Protein AF-A0A2T6AI17-F1 (afdb_monomer)

Structure (mmCIF, N/CA/C/O backbone):
data_AF-A0A2T6AI17-F1
#
_entry.id   AF-A0A2T6AI17-F1
#
loop_
_atom_site.group_PDB
_atom_site.id
_atom_site.type_symbol
_atom_site.label_atom_id
_atom_site.label_alt_id
_atom_site.label_comp_id
_atom_site.label_asym_id
_atom_site.label_entity_id
_atom_site.label_seq_id
_atom_site.pdbx_PDB_ins_code
_atom_site.Cartn_x
_atom_site.Cartn_y
_atom_site.Cartn_z
_atom_site.occupancy
_atom_site.B_iso_or_equiv
_atom_site.auth_seq_id
_atom_site.auth_comp_id
_atom_site.auth_asym_id
_atom_site.auth_atom_id
_atom_site.pdbx_PDB_model_num
ATOM 1 N N . MET A 1 1 ? -16.809 6.601 51.430 1.00 60.53 1 MET A N 1
ATOM 2 C CA . MET A 1 1 ? -15.908 7.635 50.871 1.00 60.53 1 MET A CA 1
ATOM 3 C C . MET A 1 1 ? -14.651 7.040 50.224 1.00 60.53 1 MET A C 1
ATOM 5 O O . MET A 1 1 ? -14.434 7.291 49.050 1.00 60.53 1 MET A O 1
ATOM 9 N N . ILE A 1 2 ? -13.881 6.181 50.912 1.00 59.97 2 ILE A N 1
ATOM 10 C CA . ILE A 1 2 ? -12.617 5.603 50.390 1.00 59.97 2 ILE A CA 1
ATOM 11 C C . ILE A 1 2 ? -12.817 4.718 49.138 1.00 59.97 2 ILE A C 1
ATOM 13 O O . ILE A 1 2 ? -12.092 4.868 48.161 1.00 59.97 2 ILE A O 1
ATOM 17 N N . ARG A 1 3 ? -13.849 3.857 49.106 1.00 58.44 3 ARG A N 1
ATOM 18 C CA . ARG A 1 3 ? -14.161 3.007 47.931 1.00 58.44 3 ARG A CA 1
ATOM 19 C C . ARG A 1 3 ? -14.443 3.807 46.650 1.00 58.44 3 ARG A C 1
ATOM 21 O O . ARG A 1 3 ? -13.971 3.423 45.587 1.00 58.44 3 ARG A O 1
ATOM 28 N N . SER A 1 4 ? -15.153 4.933 46.753 1.00 58.81 4 SER A N 1
ATOM 29 C CA . SER A 1 4 ? -15.442 5.814 45.609 1.00 58.81 4 SER A CA 1
ATOM 30 C C . SER A 1 4 ? -14.185 6.511 45.078 1.00 58.81 4 SER A C 1
ATOM 32 O O . SER A 1 4 ? -14.067 6.716 43.876 1.00 58.81 4 SER A O 1
ATOM 34 N N . PHE A 1 5 ? -13.221 6.816 45.953 1.00 65.94 5 PHE A N 1
ATOM 35 C CA . PHE A 1 5 ? -11.946 7.437 45.576 1.00 65.94 5 PHE A CA 1
ATOM 36 C C . PHE A 1 5 ? -11.020 6.465 44.827 1.00 65.94 5 PHE A C 1
ATOM 38 O O . PHE A 1 5 ? -10.397 6.844 43.839 1.00 65.94 5 PHE A O 1
ATOM 45 N N . VAL A 1 6 ? -10.973 5.197 45.252 1.00 69.25 6 VAL A N 1
ATOM 46 C CA . VAL A 1 6 ? -10.172 4.148 44.592 1.00 69.25 6 VAL A CA 1
ATOM 47 C C . VAL A 1 6 ? -10.708 3.833 43.190 1.00 69.25 6 VAL A C 1
ATOM 49 O O . VAL A 1 6 ? -9.927 3.718 42.249 1.00 69.25 6 VAL A O 1
ATOM 52 N N . ILE A 1 7 ? -12.034 3.756 43.025 1.00 69.81 7 ILE A N 1
ATOM 53 C CA . ILE A 1 7 ? -12.666 3.533 41.713 1.00 69.81 7 ILE A CA 1
ATOM 54 C C . ILE A 1 7 ? -12.356 4.694 40.757 1.00 69.81 7 ILE A C 1
ATOM 56 O O . ILE A 1 7 ? -11.990 4.460 39.606 1.00 69.81 7 ILE A O 1
ATOM 60 N N . LEU A 1 8 ? -12.428 5.939 41.240 1.00 70.94 8 LEU A N 1
ATOM 61 C CA . LEU A 1 8 ? -12.107 7.123 40.442 1.00 70.94 8 LEU A CA 1
ATOM 62 C C . LEU A 1 8 ? -10.640 7.117 39.970 1.00 70.94 8 LEU A C 1
ATOM 64 O O . LEU A 1 8 ? -10.366 7.404 38.807 1.00 70.94 8 LEU A O 1
ATOM 68 N N . LEU A 1 9 ? -9.703 6.717 40.836 1.00 67.31 9 LEU A N 1
ATOM 69 C CA . LEU A 1 9 ? -8.277 6.585 40.508 1.00 67.31 9 LEU A CA 1
ATOM 70 C C . LEU A 1 9 ? -8.005 5.525 39.426 1.00 67.31 9 LEU A C 1
ATOM 72 O O . LEU A 1 9 ? -7.234 5.785 38.504 1.00 67.31 9 LEU A O 1
ATOM 76 N N . ILE A 1 10 ? -8.661 4.361 39.493 1.00 68.56 10 ILE A N 1
ATOM 77 C CA . ILE A 1 10 ? -8.519 3.291 38.485 1.00 68.56 10 ILE A CA 1
ATOM 78 C C . ILE A 1 10 ? -9.041 3.751 37.117 1.00 68.56 10 ILE A C 1
ATOM 80 O O . ILE A 1 10 ? -8.410 3.486 36.089 1.00 68.56 10 ILE A O 1
ATOM 84 N N . ILE A 1 11 ? -10.160 4.479 37.095 1.00 67.06 11 ILE A N 1
ATOM 85 C CA . ILE A 1 11 ? -10.731 5.037 35.863 1.00 67.06 11 ILE A CA 1
ATOM 86 C C . ILE A 1 11 ? -9.770 6.066 35.252 1.00 67.06 11 ILE A C 1
ATOM 88 O O . ILE A 1 11 ? -9.455 5.974 34.067 1.00 67.06 11 ILE A O 1
ATOM 92 N N . ILE A 1 12 ? -9.232 6.992 36.054 1.00 65.25 12 ILE A N 1
ATOM 93 C CA . ILE A 1 12 ? -8.284 8.018 35.581 1.00 65.25 12 ILE A CA 1
ATOM 94 C C . ILE A 1 12 ? -7.001 7.381 35.022 1.00 65.25 12 ILE A C 1
ATOM 96 O O . ILE A 1 12 ? -6.523 7.786 33.960 1.00 65.25 12 ILE A O 1
ATOM 100 N N . LEU A 1 13 ? -6.453 6.362 35.695 1.00 61.59 13 LEU A N 1
ATOM 101 C CA . LEU A 1 13 ? -5.264 5.643 35.220 1.00 61.59 13 LEU A CA 1
ATOM 102 C C . LEU A 1 13 ? -5.527 4.895 33.903 1.00 61.59 13 LEU A C 1
ATOM 104 O O . LEU A 1 13 ? -4.690 4.933 33.000 1.00 61.59 13 LEU A O 1
ATOM 108 N N . SER A 1 14 ? -6.703 4.279 33.760 1.00 58.47 14 SER A N 1
ATOM 109 C CA . SER A 1 14 ? -7.103 3.568 32.536 1.00 58.47 14 SER A CA 1
ATOM 110 C C . SER A 1 14 ? -7.273 4.520 31.347 1.00 58.47 14 SER A C 1
ATOM 112 O O . SER A 1 14 ? -6.804 4.228 30.246 1.00 58.47 14 SER A O 1
ATOM 114 N N . ILE A 1 15 ? -7.873 5.694 31.575 1.00 64.88 15 ILE A N 1
ATOM 115 C CA . ILE A 1 15 ? -8.029 6.740 30.552 1.00 64.88 15 ILE A CA 1
ATOM 116 C C . ILE A 1 15 ? -6.656 7.231 30.080 1.00 64.88 15 ILE A C 1
ATOM 118 O O . ILE A 1 15 ? -6.398 7.279 28.878 1.00 64.88 15 ILE A O 1
ATOM 122 N N . LYS A 1 16 ? -5.744 7.525 31.015 1.00 59.34 16 LYS A N 1
ATOM 123 C CA . LYS A 1 16 ? -4.405 8.036 30.689 1.00 59.34 16 LYS A CA 1
ATOM 124 C C . LYS A 1 16 ? -3.559 7.016 29.919 1.00 59.34 16 LYS A C 1
ATOM 126 O O . LYS A 1 16 ? -2.837 7.383 28.996 1.00 59.34 16 LYS A O 1
ATOM 131 N N . SER A 1 17 ? -3.672 5.731 30.263 1.00 64.19 17 SER A N 1
ATOM 132 C CA . SER A 1 17 ? -3.024 4.645 29.516 1.00 64.19 17 SER A CA 1
ATOM 133 C C . SER A 1 17 ? -3.579 4.517 28.092 1.00 64.19 17 SER A C 1
ATOM 135 O O . SER A 1 17 ? -2.806 4.410 27.140 1.00 64.19 17 SER A O 1
ATOM 137 N N . SER A 1 18 ? -4.904 4.592 27.925 1.00 64.69 18 SER A N 1
ATOM 138 C CA . SER A 1 18 ? -5.551 4.552 26.608 1.00 64.69 18 SER A CA 1
ATOM 139 C C . SER A 1 18 ? -5.121 5.718 25.713 1.00 64.69 18 SER A C 1
ATOM 141 O O . SER A 1 18 ? -4.827 5.508 24.537 1.00 64.69 18 SER A O 1
ATOM 143 N N . GLU A 1 19 ? -5.049 6.934 26.258 1.00 66.25 19 GLU A N 1
ATOM 144 C CA . GLU A 1 19 ? -4.649 8.129 25.507 1.00 66.25 19 GLU A CA 1
ATOM 145 C C . GLU A 1 19 ? -3.188 8.052 25.030 1.00 66.25 19 GLU A C 1
ATOM 147 O O . GLU A 1 19 ? -2.895 8.363 23.873 1.00 66.25 19 GLU A O 1
ATOM 152 N N . ASN A 1 20 ? -2.273 7.583 25.885 1.00 68.88 20 ASN A N 1
ATOM 153 C CA . ASN A 1 20 ? -0.871 7.383 25.505 1.00 68.88 20 ASN A CA 1
ATOM 154 C C . ASN A 1 20 ? -0.740 6.353 24.372 1.00 68.88 20 ASN A C 1
ATOM 156 O O . ASN A 1 20 ? -0.117 6.639 23.353 1.00 68.88 20 ASN A O 1
ATOM 160 N N . ASN A 1 21 ? -1.430 5.213 24.487 1.00 75.88 21 ASN A N 1
ATOM 161 C CA . ASN A 1 21 ? -1.419 4.171 23.456 1.00 75.88 21 ASN A CA 1
ATOM 162 C C . ASN A 1 21 ? -1.970 4.660 22.101 1.00 75.88 21 ASN A C 1
ATOM 164 O O . ASN A 1 21 ? -1.533 4.195 21.048 1.00 75.88 21 ASN A O 1
ATOM 168 N N . GLN A 1 22 ? -2.944 5.577 22.102 1.00 78.50 22 GLN A N 1
ATOM 169 C CA . GLN A 1 22 ? -3.472 6.175 20.871 1.00 78.50 22 GLN A CA 1
ATOM 170 C C . GLN A 1 22 ? -2.474 7.142 20.227 1.00 78.50 22 GLN A C 1
ATOM 172 O O . GLN A 1 22 ? -2.275 7.079 19.014 1.00 78.50 22 GLN A O 1
ATOM 177 N N . LYS A 1 23 ? -1.812 7.996 21.020 1.00 79.81 23 LYS A N 1
ATOM 178 C CA . LYS A 1 23 ? -0.769 8.910 20.522 1.00 79.81 23 LYS A CA 1
ATOM 179 C C . LYS A 1 23 ? 0.401 8.149 19.904 1.00 79.81 23 LYS A C 1
ATOM 181 O O . LYS A 1 23 ? 0.846 8.516 18.815 1.00 79.81 23 LYS A O 1
ATOM 186 N N . ASP A 1 24 ? 0.835 7.070 20.548 1.00 86.69 24 ASP A N 1
ATOM 187 C CA . ASP A 1 24 ? 1.910 6.216 20.040 1.00 86.69 24 ASP A CA 1
ATOM 188 C C . ASP A 1 24 ? 1.524 5.560 18.708 1.00 86.69 24 ASP A C 1
ATOM 190 O O . ASP A 1 24 ? 2.310 5.573 17.762 1.00 86.69 24 ASP A O 1
ATOM 194 N N . LEU A 1 25 ? 0.278 5.092 18.577 1.00 88.69 25 LEU A N 1
ATOM 195 C CA . LEU A 1 25 ? -0.223 4.523 17.325 1.00 88.69 25 LEU A CA 1
ATOM 196 C C . LEU A 1 25 ? -0.357 5.568 16.204 1.00 88.69 25 LEU A C 1
ATOM 198 O O . LEU A 1 25 ? -0.016 5.282 15.056 1.00 88.69 25 LEU A O 1
ATOM 202 N N . CYS A 1 26 ? -0.825 6.786 16.505 1.00 87.81 26 CYS A N 1
ATOM 203 C CA . CYS A 1 26 ? -0.859 7.871 15.516 1.00 87.81 26 CYS A CA 1
ATOM 204 C C . CYS A 1 26 ? 0.553 8.183 14.995 1.00 87.81 26 CYS A C 1
ATOM 206 O O . CYS A 1 26 ? 0.743 8.379 13.792 1.00 87.81 26 CYS A O 1
ATOM 208 N N . LYS A 1 27 ? 1.543 8.212 15.896 1.00 89.06 27 LYS A N 1
ATOM 209 C CA . LYS A 1 27 ? 2.948 8.433 15.546 1.00 89.06 27 LYS A CA 1
ATOM 210 C C . LYS A 1 27 ? 3.484 7.302 14.671 1.00 89.06 27 LYS A C 1
ATOM 212 O O . LYS A 1 27 ? 4.038 7.585 13.612 1.00 89.06 27 LYS A O 1
ATOM 217 N N . GLU A 1 28 ? 3.251 6.053 15.068 1.00 92.44 28 GLU A N 1
ATOM 218 C CA . GLU A 1 28 ? 3.656 4.865 14.312 1.00 92.44 28 GLU A CA 1
ATOM 219 C C . GLU A 1 28 ? 3.104 4.898 12.878 1.00 92.44 28 GLU A C 1
ATOM 221 O O . GLU A 1 28 ? 3.858 4.801 11.911 1.00 92.44 28 GLU A O 1
ATOM 226 N N . LEU A 1 29 ? 1.799 5.127 12.714 1.00 91.00 29 LEU A N 1
ATOM 227 C CA . LEU A 1 29 ? 1.165 5.193 11.396 1.00 91.00 29 LEU A CA 1
ATOM 228 C C . LEU A 1 29 ? 1.689 6.362 10.543 1.00 91.00 29 LEU A C 1
ATOM 230 O O . LEU A 1 29 ? 1.891 6.204 9.336 1.00 91.00 29 LEU A O 1
ATOM 234 N N . SER A 1 30 ? 1.937 7.529 11.152 1.00 89.56 30 SER A N 1
ATOM 235 C CA . SER A 1 30 ? 2.540 8.685 10.467 1.00 89.56 30 SER A CA 1
ATOM 236 C C . SER A 1 30 ? 3.953 8.351 9.968 1.00 89.56 30 SER A C 1
ATOM 238 O O . SER A 1 30 ? 4.299 8.659 8.825 1.00 89.56 30 SER A O 1
AT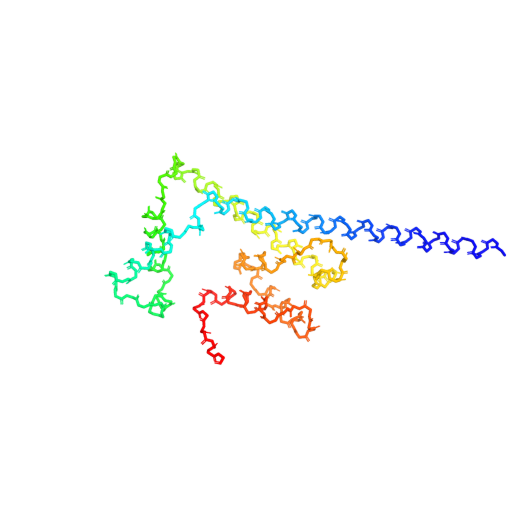OM 240 N N . GLU A 1 31 ? 4.759 7.661 10.778 1.00 90.56 31 GLU A N 1
ATOM 241 C CA . GLU A 1 31 ? 6.101 7.204 10.403 1.00 90.56 31 GLU A CA 1
ATOM 242 C C . GLU A 1 31 ? 6.067 6.154 9.287 1.00 90.56 31 GLU A C 1
ATOM 244 O O . GLU A 1 31 ? 6.818 6.280 8.318 1.00 90.56 31 GLU A O 1
ATOM 249 N N . MET A 1 32 ? 5.157 5.177 9.357 1.00 92.62 32 MET A N 1
ATOM 250 C CA . MET A 1 32 ? 4.969 4.172 8.303 1.00 92.62 32 MET A CA 1
ATOM 251 C C . MET A 1 32 ? 4.678 4.828 6.946 1.00 92.62 32 MET A C 1
ATOM 253 O O . MET A 1 32 ? 5.328 4.504 5.950 1.00 92.62 32 MET A O 1
ATOM 257 N N . ILE A 1 33 ? 3.757 5.797 6.904 1.00 89.62 33 ILE A N 1
ATOM 258 C CA . ILE A 1 33 ? 3.391 6.519 5.673 1.00 89.62 33 ILE A CA 1
ATOM 259 C C . ILE A 1 33 ? 4.553 7.385 5.170 1.00 89.62 33 ILE A C 1
ATOM 261 O O . ILE A 1 33 ? 4.845 7.407 3.970 1.00 89.62 33 ILE A O 1
ATOM 265 N N . LYS A 1 34 ? 5.245 8.094 6.071 1.00 88.12 34 LYS A N 1
ATOM 266 C CA . LYS A 1 34 ? 6.421 8.903 5.713 1.00 88.12 34 LYS A CA 1
ATOM 267 C C . LYS A 1 34 ? 7.516 8.030 5.098 1.00 88.12 34 LYS A C 1
ATOM 269 O O . LYS A 1 34 ? 8.071 8.401 4.063 1.00 88.12 34 LYS A O 1
ATOM 274 N N . ASN A 1 35 ? 7.788 6.869 5.689 1.00 85.81 35 ASN A N 1
ATOM 275 C CA . ASN A 1 35 ? 8.795 5.927 5.207 1.00 85.81 35 ASN A CA 1
ATOM 276 C C . ASN A 1 35 ? 8.399 5.278 3.875 1.00 85.81 35 ASN A C 1
ATOM 278 O O . ASN A 1 35 ? 9.245 5.197 2.985 1.00 85.81 35 ASN A O 1
ATOM 282 N N . ASP A 1 36 ? 7.121 4.920 3.687 1.00 86.12 36 ASP A N 1
ATOM 283 C CA . ASP A 1 36 ? 6.605 4.412 2.405 1.00 86.12 36 ASP A CA 1
ATOM 284 C C . ASP A 1 36 ? 6.859 5.398 1.251 1.00 86.12 36 ASP A C 1
ATOM 286 O O . ASP A 1 36 ? 7.202 4.986 0.144 1.00 86.12 36 ASP A O 1
ATOM 290 N N . GLN A 1 37 ? 6.753 6.706 1.501 1.00 82.50 37 GLN A N 1
ATOM 291 C CA . GLN A 1 37 ? 6.926 7.732 0.468 1.00 82.50 37 GLN A CA 1
ATOM 292 C C . GLN A 1 37 ? 8.369 8.235 0.300 1.00 82.50 37 GLN A C 1
ATOM 294 O O . GLN A 1 37 ? 8.721 8.742 -0.771 1.00 82.50 37 GLN A O 1
ATOM 299 N N . LYS A 1 38 ? 9.214 8.120 1.332 1.00 83.25 38 LYS A N 1
ATOM 300 C CA . LYS A 1 38 ? 10.563 8.713 1.379 1.00 83.25 38 LYS A CA 1
ATOM 301 C C . LYS A 1 38 ? 11.458 8.246 0.228 1.00 83.25 38 LYS A C 1
ATOM 303 O O . LYS A 1 38 ? 12.020 9.076 -0.489 1.00 83.25 38 LYS A O 1
ATOM 308 N N . HIS A 1 39 ? 11.560 6.935 0.025 1.00 73.69 39 HIS A N 1
ATOM 309 C CA . HIS A 1 39 ? 12.482 6.346 -0.953 1.00 73.69 39 HIS A CA 1
ATOM 310 C C . HIS A 1 39 ? 11.918 6.343 -2.381 1.00 73.69 39 HIS A C 1
ATOM 312 O O . HIS A 1 39 ? 12.669 6.432 -3.353 1.00 73.69 39 HIS A O 1
ATOM 318 N N . ARG A 1 40 ? 10.589 6.403 -2.540 1.00 73.56 40 ARG A N 1
ATOM 319 C CA . ARG A 1 40 ? 9.929 6.517 -3.854 1.00 73.56 40 ARG A CA 1
ATOM 320 C C . ARG A 1 40 ? 10.291 7.798 -4.609 1.00 73.56 40 ARG A C 1
ATOM 322 O O . ARG A 1 40 ? 10.382 7.774 -5.837 1.00 73.56 40 ARG A O 1
ATOM 329 N N . LYS A 1 41 ? 10.542 8.902 -3.894 1.00 67.69 41 LYS A N 1
ATOM 330 C CA . LYS A 1 41 ? 11.038 10.159 -4.490 1.00 67.69 41 LYS A CA 1
ATOM 331 C C . LYS A 1 41 ? 12.457 10.006 -5.045 1.00 67.69 41 LYS A C 1
ATOM 333 O O . LYS A 1 41 ? 12.741 10.518 -6.123 1.00 67.69 41 LYS A O 1
ATOM 338 N N . GLN A 1 42 ? 13.317 9.262 -4.344 1.00 62.50 42 GLN A N 1
ATOM 339 C CA . GLN A 1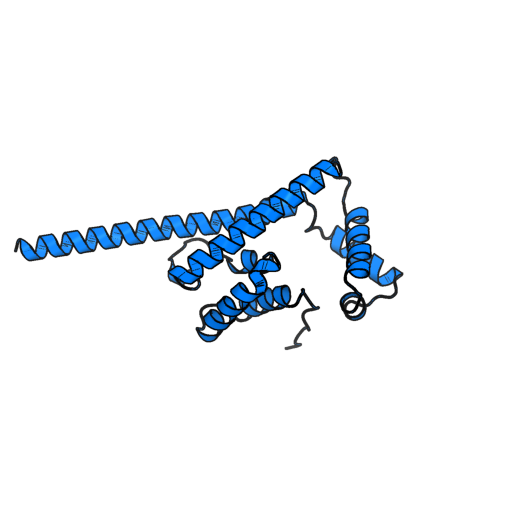 42 ? 14.698 8.988 -4.763 1.00 62.50 42 GLN A CA 1
ATOM 340 C C . GLN A 1 42 ? 14.757 8.077 -5.997 1.00 62.50 42 GLN A C 1
ATOM 342 O O . GLN A 1 42 ? 15.648 8.224 -6.827 1.00 62.50 42 GLN A O 1
ATOM 347 N N . LEU A 1 43 ? 13.768 7.195 -6.164 1.00 61.62 43 LEU A N 1
ATOM 348 C CA . LEU A 1 43 ? 13.613 6.351 -7.354 1.00 61.62 43 LEU A CA 1
ATOM 349 C C . LEU A 1 43 ? 13.092 7.106 -8.593 1.00 61.62 43 LEU A C 1
ATOM 351 O O . LEU A 1 43 ? 12.936 6.497 -9.649 1.00 61.62 43 LEU A O 1
ATOM 355 N N . GLY A 1 44 ? 12.777 8.406 -8.494 1.00 55.75 44 GLY A N 1
ATOM 356 C CA . GLY A 1 44 ? 12.294 9.203 -9.631 1.00 55.75 44 GLY A CA 1
ATOM 357 C C . GLY A 1 44 ? 10.925 8.773 -10.181 1.00 55.75 44 GLY A C 1
ATOM 358 O O . GLY A 1 44 ? 10.508 9.246 -11.238 1.00 55.75 44 GLY A O 1
ATOM 359 N N . LEU A 1 45 ? 10.199 7.910 -9.458 1.00 53.91 45 LEU A N 1
ATOM 360 C CA . LEU A 1 45 ? 8.929 7.303 -9.882 1.00 53.91 45 LEU A CA 1
ATOM 361 C C . LEU A 1 45 ? 7.742 8.285 -9.904 1.00 53.91 45 LEU A C 1
ATOM 363 O O . LEU A 1 45 ? 6.650 7.912 -10.324 1.00 53.91 45 LEU A O 1
ATOM 367 N N . GLN A 1 46 ? 7.946 9.534 -9.478 1.00 51.25 46 GLN A N 1
ATOM 368 C CA . GLN A 1 46 ? 6.939 10.598 -9.470 1.00 51.25 46 GLN A CA 1
ATOM 369 C C . GLN A 1 46 ? 7.434 11.864 -10.184 1.00 51.25 46 GLN A C 1
ATOM 371 O O . GLN A 1 46 ? 7.488 12.940 -9.593 1.00 51.25 46 GLN A O 1
ATOM 376 N N . THR A 1 47 ? 7.816 11.771 -11.459 1.00 58.06 47 THR A N 1
ATOM 377 C CA . THR A 1 47 ? 8.093 12.978 -12.254 1.00 58.06 47 THR A CA 1
ATOM 378 C C . THR A 1 47 ? 7.084 13.126 -13.388 1.00 58.06 47 THR A C 1
ATOM 380 O O . THR A 1 47 ? 6.740 12.160 -14.067 1.00 58.06 47 THR A O 1
ATOM 383 N N . ALA A 1 48 ? 6.633 14.361 -13.636 1.00 60.25 48 ALA A N 1
ATOM 384 C CA . ALA A 1 48 ? 5.890 14.713 -14.849 1.00 60.25 48 ALA A CA 1
ATOM 385 C C . ALA A 1 48 ? 6.643 14.275 -16.126 1.00 60.25 48 ALA A C 1
ATOM 387 O O . ALA A 1 48 ? 6.022 13.987 -17.146 1.00 60.25 48 ALA A O 1
ATOM 388 N N . THR A 1 49 ? 7.973 14.161 -16.046 1.00 67.44 49 THR A N 1
ATOM 389 C CA . THR A 1 49 ? 8.853 13.610 -17.081 1.00 67.44 49 THR A CA 1
ATOM 390 C C . THR A 1 49 ? 8.568 12.138 -17.373 1.00 67.44 49 THR A C 1
ATOM 392 O O . THR A 1 49 ? 8.407 11.794 -18.539 1.00 67.44 49 THR A O 1
ATOM 395 N N . PHE A 1 50 ? 8.421 11.283 -16.350 1.00 78.00 50 PHE A N 1
ATOM 396 C CA . PHE A 1 50 ? 8.035 9.879 -16.553 1.00 78.00 50 PHE A CA 1
ATOM 397 C C . PHE A 1 50 ? 6.712 9.753 -17.278 1.00 78.00 50 PHE A C 1
ATOM 399 O O . PHE A 1 50 ? 6.623 9.019 -18.258 1.00 78.00 50 PHE A O 1
ATOM 406 N N . LYS A 1 51 ? 5.709 10.519 -16.845 1.00 80.12 51 LYS A N 1
ATOM 407 C CA . LYS A 1 51 ? 4.407 10.505 -17.503 1.00 80.12 51 LYS A CA 1
ATOM 408 C C . LYS A 1 51 ? 4.521 10.906 -18.979 1.00 80.12 51 LYS A C 1
ATOM 410 O O . LYS A 1 51 ? 4.025 10.176 -19.825 1.00 80.12 51 LYS A O 1
ATOM 415 N N . LYS A 1 52 ? 5.215 12.009 -19.289 1.00 79.00 52 LYS A N 1
ATOM 416 C CA . LYS A 1 52 ? 5.416 12.473 -20.674 1.00 79.00 52 LYS A CA 1
ATOM 417 C C . LYS A 1 52 ? 6.104 11.421 -21.543 1.00 79.00 52 LYS A C 1
ATOM 419 O O . LYS A 1 52 ? 5.613 11.102 -22.614 1.00 79.00 52 LYS A O 1
ATOM 424 N N . VAL A 1 53 ? 7.203 10.848 -21.060 1.00 81.94 53 VAL A N 1
ATOM 425 C CA . VAL A 1 53 ? 7.966 9.827 -21.790 1.00 81.94 53 VAL A CA 1
ATOM 426 C C . VAL A 1 53 ? 7.155 8.546 -21.986 1.00 81.94 53 VAL A C 1
ATOM 428 O O . VAL A 1 53 ? 7.177 7.963 -23.066 1.00 81.94 53 VAL A O 1
ATOM 431 N N . PHE A 1 54 ? 6.436 8.098 -20.956 1.00 86.56 54 PHE A N 1
ATOM 432 C CA . PHE A 1 54 ? 5.572 6.925 -21.047 1.00 86.56 54 PHE A CA 1
ATOM 433 C C 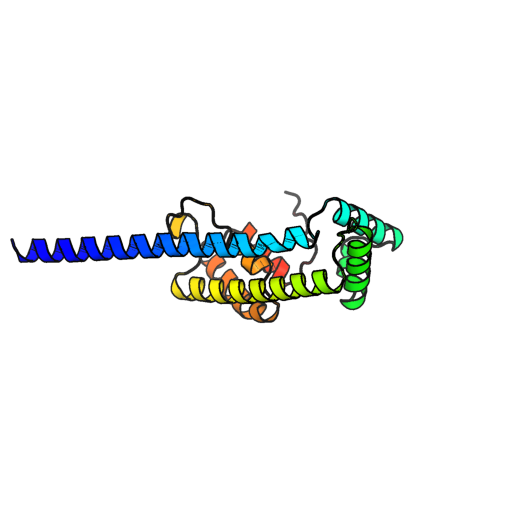. PHE A 1 54 ? 4.432 7.134 -22.049 1.00 86.56 54 PHE A C 1
ATOM 435 O O . PHE A 1 54 ? 4.154 6.239 -22.845 1.00 86.56 54 PHE A O 1
ATOM 442 N N . ASP A 1 55 ? 3.808 8.315 -22.046 1.00 86.31 55 ASP A N 1
ATOM 443 C CA . ASP A 1 55 ? 2.764 8.665 -23.009 1.00 86.31 55 ASP A CA 1
ATOM 444 C C . ASP A 1 55 ? 3.320 8.693 -24.447 1.00 86.31 55 ASP A C 1
ATOM 446 O O . ASP A 1 55 ? 2.754 8.036 -25.317 1.00 86.31 55 ASP A O 1
ATOM 450 N N . SER A 1 56 ? 4.493 9.295 -24.684 1.00 88.25 56 SER A N 1
ATOM 451 C CA . SER A 1 56 ? 5.143 9.267 -26.006 1.00 88.25 56 SER A CA 1
ATOM 452 C C . SER A 1 56 ? 5.543 7.858 -26.459 1.00 88.25 56 SER A C 1
ATOM 454 O O . SER A 1 56 ? 5.436 7.524 -27.636 1.00 88.25 56 SER A O 1
ATOM 456 N N . LEU A 1 57 ? 5.999 6.997 -25.543 1.00 91.25 57 LEU A N 1
ATOM 457 C CA . LEU A 1 57 ? 6.307 5.606 -25.884 1.00 91.25 57 LEU A CA 1
ATOM 458 C C . LEU A 1 57 ? 5.053 4.826 -26.274 1.00 91.25 57 LEU A C 1
ATOM 460 O O . LEU A 1 57 ? 5.123 4.017 -27.193 1.00 91.25 57 LEU A O 1
ATOM 464 N N . LYS A 1 58 ? 3.917 5.060 -25.614 1.00 92.94 58 LYS A N 1
ATOM 465 C CA . LYS A 1 58 ? 2.638 4.472 -26.024 1.00 92.94 58 LYS A CA 1
ATOM 466 C C . LYS A 1 58 ? 2.238 4.930 -27.428 1.00 92.94 58 LYS A C 1
ATOM 468 O O . LYS A 1 58 ? 1.936 4.077 -28.254 1.00 92.94 58 LYS A O 1
ATOM 473 N N . GLU A 1 59 ? 2.329 6.229 -27.718 1.00 91.31 59 GLU A N 1
ATOM 474 C CA . GLU A 1 59 ? 2.019 6.788 -29.044 1.00 91.31 59 GLU A CA 1
ATOM 475 C C . GLU A 1 59 ? 2.871 6.155 -30.152 1.00 91.31 59 GLU A C 1
ATOM 477 O O . GLU A 1 59 ? 2.328 5.673 -31.139 1.00 91.31 59 GLU A O 1
ATOM 482 N N . VAL A 1 60 ? 4.192 6.052 -29.962 1.00 92.19 60 VAL A N 1
ATOM 483 C CA . VAL A 1 60 ? 5.100 5.430 -30.950 1.00 92.19 60 VAL A CA 1
ATOM 484 C C . VAL A 1 60 ? 4.811 3.941 -31.164 1.00 92.19 60 VAL A C 1
ATOM 486 O O . VAL A 1 6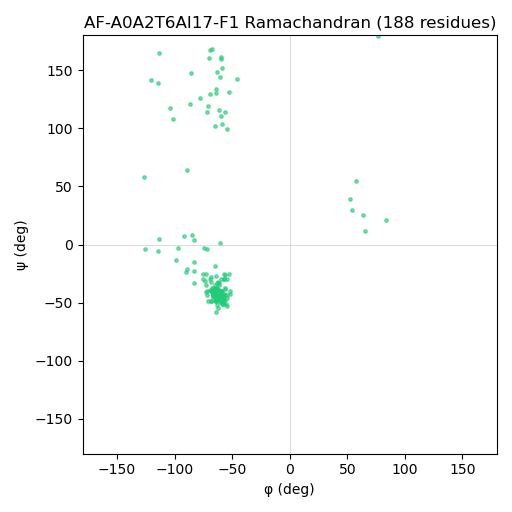0 ? 5.092 3.404 -32.232 1.00 92.19 60 VAL A O 1
ATOM 489 N N . ASN A 1 61 ? 4.254 3.261 -30.161 1.00 90.12 61 ASN A N 1
ATOM 490 C CA . ASN A 1 61 ? 3.848 1.860 -30.276 1.00 90.12 61 ASN A CA 1
ATOM 491 C C . ASN A 1 61 ? 2.381 1.701 -30.717 1.00 90.12 61 ASN A C 1
ATOM 493 O O . ASN A 1 61 ? 1.887 0.578 -30.724 1.00 90.12 61 ASN A O 1
ATOM 497 N N . ASN A 1 62 ? 1.691 2.790 -31.081 1.00 93.88 62 ASN A N 1
ATOM 498 C CA . ASN A 1 62 ? 0.260 2.808 -31.404 1.00 93.88 62 ASN A CA 1
ATOM 499 C C . ASN A 1 62 ? -0.607 2.169 -30.307 1.00 93.88 62 ASN A C 1
ATOM 501 O O . ASN A 1 62 ? -1.554 1.445 -30.593 1.00 93.88 62 ASN A O 1
ATOM 505 N N . LEU A 1 63 ? -0.256 2.408 -29.043 1.00 92.81 63 LEU A N 1
ATOM 506 C CA . LEU A 1 63 ? -0.971 1.876 -27.890 1.00 92.81 63 LEU A CA 1
ATOM 507 C C . LEU A 1 63 ? -1.820 2.967 -27.240 1.00 92.81 63 LEU A C 1
ATOM 509 O O . LEU A 1 63 ? -1.302 3.922 -26.661 1.00 92.81 63 LEU A O 1
ATOM 513 N N . SER A 1 64 ? -3.132 2.777 -27.222 1.00 91.44 64 SER A N 1
ATOM 514 C CA . SER A 1 64 ? -4.006 3.441 -26.258 1.00 91.44 64 SER A CA 1
ATOM 515 C C . SER A 1 64 ? -3.751 2.925 -24.835 1.00 91.44 64 SER A C 1
ATOM 517 O O . SER A 1 64 ? -3.082 1.914 -24.597 1.00 91.44 64 SER A O 1
ATOM 519 N N . GLN A 1 65 ? -4.312 3.619 -23.842 1.00 82.69 65 GLN A N 1
ATOM 520 C CA . GLN A 1 65 ? -4.233 3.176 -22.449 1.00 82.69 65 GLN A CA 1
ATOM 521 C C . GLN A 1 65 ? -4.895 1.800 -22.235 1.00 82.69 65 GLN A C 1
ATOM 523 O O . GLN A 1 65 ? -4.399 0.995 -21.439 1.00 82.69 65 GLN A O 1
ATOM 528 N N . ASP A 1 66 ? -5.976 1.515 -22.960 1.00 83.38 66 ASP A N 1
ATOM 529 C CA . ASP A 1 66 ? -6.692 0.241 -22.882 1.00 83.38 66 ASP A CA 1
ATOM 530 C C . ASP A 1 66 ? -5.907 -0.887 -23.551 1.00 83.38 66 ASP A C 1
ATOM 532 O O . ASP A 1 66 ? -5.810 -1.981 -22.995 1.00 83.38 66 ASP A O 1
ATOM 536 N N . GLU A 1 67 ? -5.287 -0.620 -24.702 1.00 90.38 67 GLU A N 1
ATOM 537 C CA . GLU A 1 67 ? -4.414 -1.582 -25.384 1.00 90.38 67 GLU A CA 1
ATOM 538 C C . GLU A 1 67 ? -3.185 -1.907 -24.539 1.00 90.38 67 GLU A C 1
ATOM 540 O O . GLU A 1 67 ? -2.895 -3.079 -24.306 1.00 90.38 67 GLU A O 1
ATOM 545 N N . PHE A 1 68 ? -2.533 -0.890 -23.966 1.00 87.88 68 PHE A N 1
ATOM 546 C CA . PHE A 1 68 ? -1.418 -1.091 -23.041 1.00 87.88 68 PHE A CA 1
ATOM 547 C C . PHE A 1 68 ? -1.800 -1.983 -21.849 1.00 87.88 68 PHE A C 1
ATOM 549 O O . PHE A 1 68 ? -1.008 -2.804 -21.389 1.00 87.88 68 PHE A O 1
ATOM 556 N N . SER A 1 69 ? -3.019 -1.839 -21.330 1.00 80.25 69 SER A N 1
ATOM 557 C CA . SER A 1 69 ? -3.475 -2.588 -20.153 1.00 80.25 69 SER A CA 1
ATOM 558 C C . SER A 1 69 ? -3.743 -4.064 -20.447 1.00 80.25 69 SER A C 1
ATOM 560 O O . SER A 1 69 ? -3.643 -4.886 -19.533 1.00 80.25 69 SER A O 1
ATOM 562 N N . LYS A 1 70 ? -4.045 -4.387 -21.711 1.00 90.25 70 LYS A N 1
ATOM 563 C CA . LYS A 1 70 ? -4.272 -5.747 -22.221 1.00 90.25 70 LYS A CA 1
ATOM 564 C C . LYS A 1 70 ? -2.979 -6.487 -22.573 1.00 90.25 70 LYS A C 1
ATOM 566 O O . LYS A 1 70 ? -3.021 -7.705 -22.720 1.00 90.25 70 LYS A O 1
ATOM 571 N N . LEU A 1 71 ? -1.851 -5.781 -22.685 1.00 87.50 71 LEU A N 1
ATOM 572 C CA . LEU A 1 71 ? -0.541 -6.392 -22.907 1.00 87.50 71 LEU A CA 1
ATOM 573 C C . LEU A 1 71 ? -0.181 -7.376 -21.790 1.00 87.50 71 LEU A C 1
ATOM 575 O O . LEU A 1 71 ? -0.564 -7.209 -20.621 1.00 87.50 71 LEU A O 1
ATOM 579 N N . ASN A 1 72 ? 0.629 -8.375 -22.134 1.00 89.31 72 ASN A N 1
ATOM 580 C CA . ASN A 1 72 ? 1.116 -9.314 -21.139 1.00 89.31 72 ASN A CA 1
ATOM 581 C C . ASN A 1 72 ? 2.109 -8.630 -20.173 1.00 89.31 72 ASN A C 1
ATOM 583 O O . ASN A 1 72 ? 2.556 -7.493 -20.359 1.00 89.31 72 ASN A O 1
ATOM 587 N N . SER A 1 73 ? 2.434 -9.301 -19.067 1.00 64.56 73 SER A N 1
ATOM 588 C CA . SER A 1 73 ? 3.289 -8.702 -18.033 1.00 64.56 73 SER A CA 1
ATOM 589 C C . SER A 1 73 ? 4.703 -8.378 -18.528 1.00 64.56 73 SER A C 1
ATOM 591 O O . SER A 1 73 ? 5.272 -7.387 -18.079 1.00 64.56 73 SER A O 1
ATOM 593 N N . GLU A 1 74 ? 5.256 -9.165 -19.451 1.00 81.06 74 GLU A N 1
ATOM 594 C CA . GLU A 1 74 ? 6.591 -8.946 -20.013 1.00 81.06 74 GLU A CA 1
ATOM 595 C C . GLU A 1 74 ? 6.627 -7.685 -20.887 1.00 81.06 74 GLU A C 1
ATOM 597 O O . GLU A 1 74 ? 7.461 -6.803 -20.679 1.00 81.06 74 GLU A O 1
ATOM 602 N N . GLU A 1 75 ? 5.661 -7.538 -21.791 1.00 85.12 75 GLU A N 1
ATOM 603 C CA . GLU A 1 75 ? 5.546 -6.389 -22.695 1.00 85.12 75 GLU A CA 1
ATOM 604 C C . GLU A 1 75 ? 5.304 -5.084 -21.932 1.00 85.12 75 GLU A C 1
ATOM 606 O O . GLU A 1 75 ? 5.986 -4.079 -22.167 1.00 85.12 75 GLU A O 1
ATOM 611 N N . ARG A 1 76 ? 4.393 -5.105 -20.948 1.00 82.44 76 ARG A N 1
ATOM 612 C CA . ARG A 1 76 ? 4.162 -3.946 -20.071 1.00 82.44 76 ARG A CA 1
ATOM 613 C C . ARG A 1 76 ? 5.431 -3.560 -19.332 1.00 82.44 76 ARG A C 1
ATOM 615 O O . ARG A 1 76 ? 5.765 -2.377 -19.268 1.00 82.44 76 ARG A O 1
ATOM 622 N N . ASN A 1 77 ? 6.157 -4.542 -18.799 1.00 72.69 77 ASN A N 1
ATOM 623 C CA . ASN A 1 77 ? 7.410 -4.291 -18.100 1.00 72.69 77 ASN A CA 1
ATOM 624 C C . ASN A 1 77 ? 8.468 -3.705 -19.034 1.00 72.69 77 ASN A C 1
ATOM 626 O O . ASN A 1 77 ? 9.143 -2.759 -18.639 1.00 72.69 77 ASN A O 1
ATOM 630 N N . ARG A 1 78 ? 8.577 -4.186 -20.276 1.00 85.12 78 ARG A N 1
ATOM 631 C CA . ARG A 1 78 ? 9.521 -3.653 -21.267 1.00 85.12 78 ARG A CA 1
ATOM 632 C C . ARG A 1 78 ? 9.276 -2.169 -21.544 1.00 85.12 78 ARG A C 1
ATOM 634 O O . ARG A 1 78 ? 10.212 -1.372 -21.488 1.00 85.12 78 ARG A O 1
ATOM 641 N N . ILE A 1 79 ? 8.023 -1.785 -21.787 1.00 82.88 79 ILE A N 1
ATOM 642 C CA . ILE A 1 79 ? 7.652 -0.387 -22.057 1.00 82.88 79 ILE A CA 1
ATOM 643 C C . ILE A 1 79 ? 7.864 0.480 -20.813 1.00 82.88 79 ILE A C 1
ATOM 645 O O . ILE A 1 79 ? 8.452 1.555 -20.910 1.00 82.88 79 ILE A O 1
ATOM 649 N N . LEU A 1 80 ? 7.441 0.014 -19.633 1.00 79.94 80 LEU A N 1
ATOM 650 C CA . LEU A 1 80 ? 7.625 0.751 -18.379 1.00 79.94 80 LEU A CA 1
ATOM 651 C C . LEU A 1 80 ? 9.106 0.933 -18.032 1.00 79.94 80 LEU A C 1
ATOM 653 O O . LEU A 1 80 ? 9.487 1.998 -17.557 1.00 79.94 80 LEU A O 1
ATOM 657 N N . THR A 1 81 ? 9.946 -0.074 -18.267 1.00 78.81 81 THR A N 1
ATOM 658 C CA . THR A 1 81 ? 11.397 0.014 -18.057 1.00 78.81 81 THR A CA 1
ATOM 659 C C . THR A 1 81 ? 12.018 1.029 -19.004 1.00 78.81 81 THR A C 1
ATOM 661 O O . THR A 1 81 ? 12.683 1.946 -18.531 1.00 78.81 81 THR A O 1
ATOM 66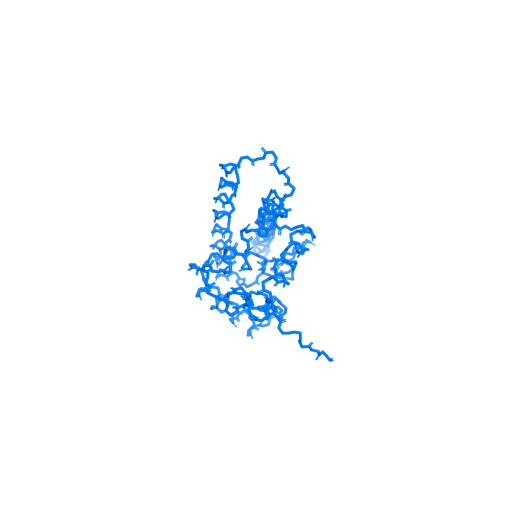4 N N . LYS A 1 82 ? 11.704 0.962 -20.303 1.00 81.56 82 LYS A N 1
ATOM 665 C CA . LYS A 1 82 ? 12.182 1.946 -21.283 1.00 81.56 82 LYS A CA 1
ATOM 666 C C . LYS A 1 82 ? 11.716 3.365 -20.944 1.00 81.56 82 LYS A C 1
ATOM 668 O O . LYS A 1 82 ? 12.484 4.316 -21.048 1.00 81.56 82 LYS A O 1
ATOM 673 N N . ALA A 1 83 ? 10.473 3.514 -20.484 1.00 82.50 83 ALA A N 1
ATOM 674 C CA . ALA A 1 83 ? 9.947 4.797 -20.036 1.00 82.50 83 ALA A CA 1
ATOM 675 C C . ALA A 1 83 ? 10.707 5.326 -18.818 1.00 82.50 83 ALA A C 1
ATOM 677 O O . ALA A 1 83 ? 11.012 6.510 -18.762 1.00 82.50 83 ALA A O 1
ATOM 678 N N . ARG A 1 84 ? 11.051 4.461 -17.857 1.00 75.25 84 ARG A N 1
ATOM 679 C CA . ARG A 1 84 ? 11.866 4.842 -16.696 1.00 75.25 84 ARG A CA 1
ATOM 680 C C . ARG A 1 84 ? 13.277 5.244 -17.102 1.00 75.25 84 ARG A C 1
ATOM 682 O O . ARG A 1 84 ? 13.733 6.261 -16.607 1.00 75.25 84 ARG A O 1
ATOM 689 N N . GLU A 1 85 ? 13.925 4.503 -17.998 1.00 75.25 85 GLU A N 1
ATOM 690 C CA . GLU A 1 85 ? 15.269 4.819 -18.510 1.00 75.25 85 GLU A CA 1
ATOM 691 C C . GLU A 1 85 ? 15.316 6.185 -19.202 1.00 75.25 85 GLU A C 1
ATOM 693 O O . GLU A 1 85 ? 16.198 6.998 -18.937 1.00 75.25 85 GLU A O 1
ATOM 698 N N . LEU A 1 86 ? 14.335 6.463 -20.060 1.00 72.62 86 LEU A N 1
ATOM 699 C CA . LEU A 1 86 ? 14.249 7.724 -20.795 1.00 72.62 86 LEU A CA 1
ATOM 700 C C . LEU A 1 86 ? 13.784 8.894 -19.913 1.00 72.62 86 LEU A C 1
ATOM 702 O O . LEU A 1 86 ? 14.135 10.044 -20.168 1.00 72.62 86 LEU A O 1
ATOM 706 N N . ALA A 1 87 ? 12.979 8.620 -18.886 1.00 73.38 87 ALA A N 1
ATOM 707 C CA . ALA A 1 87 ? 12.454 9.638 -17.983 1.00 73.38 87 ALA A CA 1
ATOM 708 C C . ALA A 1 87 ? 13.339 9.934 -16.783 1.00 73.38 87 ALA A C 1
ATOM 710 O O . ALA A 1 87 ? 13.192 10.993 -16.160 1.00 73.38 87 ALA A O 1
ATOM 711 N N . SER A 1 88 ? 14.222 9.007 -16.420 1.00 63.75 88 SER A N 1
ATOM 712 C CA . SER A 1 88 ? 15.263 9.304 -15.464 1.00 63.75 88 SER A CA 1
ATOM 713 C C . SER A 1 88 ? 16.099 10.436 -16.047 1.00 63.75 88 SER A C 1
ATOM 715 O O . SER A 1 88 ? 16.862 10.242 -16.990 1.00 63.75 88 SER A O 1
ATOM 717 N N . LYS A 1 89 ? 16.006 11.630 -15.437 1.00 56.31 89 LYS A N 1
ATOM 718 C CA . LYS A 1 89 ? 17.193 12.492 -15.361 1.00 56.31 89 LYS A CA 1
ATOM 719 C C . LYS A 1 89 ? 18.343 11.585 -14.925 1.00 56.31 89 LYS A C 1
ATOM 721 O O . LYS A 1 89 ? 18.072 10.716 -14.092 1.00 56.31 89 LYS A O 1
ATOM 726 N N . PRO A 1 90 ? 19.574 11.765 -15.429 1.00 48.84 90 PRO A N 1
ATOM 727 C CA . PRO A 1 90 ? 20.709 11.034 -14.896 1.00 48.84 90 PRO A CA 1
ATOM 728 C C . PRO A 1 90 ? 20.742 11.301 -13.392 1.00 48.84 90 PRO A C 1
ATOM 730 O O . PRO A 1 90 ? 21.139 12.370 -12.935 1.00 48.84 90 PRO A O 1
ATOM 733 N N . SER A 1 91 ? 20.229 10.360 -12.604 1.00 52.56 91 SER A N 1
ATOM 734 C CA . SER A 1 91 ? 20.679 10.244 -11.246 1.00 52.56 91 SER A CA 1
ATOM 735 C C . SER A 1 91 ? 22.101 9.749 -11.425 1.00 52.56 91 SER A C 1
ATOM 737 O O . SER A 1 91 ? 22.345 8.787 -12.153 1.00 52.56 91 SER A O 1
ATOM 739 N N . ASN A 1 92 ? 23.057 10.395 -10.772 1.00 54.69 92 ASN A N 1
ATOM 740 C CA . ASN A 1 92 ? 24.427 9.886 -10.730 1.00 54.69 92 ASN A CA 1
ATOM 741 C C . ASN A 1 92 ? 24.503 8.494 -10.064 1.00 54.69 92 ASN A C 1
ATOM 743 O O . ASN A 1 92 ? 25.590 7.949 -9.914 1.00 54.69 92 ASN A O 1
ATOM 747 N N . SER A 1 93 ? 23.363 7.928 -9.648 1.00 60.22 93 SER A N 1
ATOM 748 C CA . SER A 1 93 ? 23.277 6.644 -8.993 1.00 60.22 93 SER A CA 1
ATOM 749 C C . SER A 1 93 ? 23.382 5.484 -9.970 1.00 60.22 93 SER A C 1
ATOM 751 O O . SER A 1 93 ? 22.638 5.357 -10.951 1.00 60.22 93 SER A O 1
ATOM 753 N N . SER A 1 94 ? 24.322 4.600 -9.659 1.00 70.69 94 SER A N 1
ATOM 754 C CA . SER A 1 94 ? 24.555 3.365 -10.394 1.00 70.69 94 SER A CA 1
ATOM 755 C C . SER A 1 94 ? 23.314 2.457 -10.400 1.00 70.69 94 SER A C 1
ATOM 757 O O . SER A 1 94 ? 22.416 2.572 -9.562 1.00 70.69 94 SER A O 1
ATOM 759 N N . LYS A 1 95 ? 23.262 1.492 -11.330 1.00 73.12 95 LYS A N 1
ATOM 760 C CA . LYS A 1 95 ? 22.237 0.430 -11.310 1.00 73.12 95 LYS A CA 1
ATOM 761 C C . LYS A 1 95 ? 22.176 -0.256 -9.937 1.00 73.12 95 LYS A C 1
ATOM 763 O O . LYS A 1 95 ? 21.092 -0.431 -9.399 1.00 73.12 95 LYS A O 1
ATOM 768 N N . LYS A 1 96 ? 23.342 -0.537 -9.347 1.00 74.69 96 LYS A N 1
ATOM 769 C CA . LYS A 1 96 ? 23.479 -1.147 -8.018 1.00 74.69 96 LYS A CA 1
ATOM 770 C C . LYS A 1 96 ? 22.805 -0.321 -6.919 1.00 74.69 96 LYS A C 1
ATOM 772 O O . LYS A 1 96 ? 22.133 -0.881 -6.061 1.00 74.69 96 LYS A O 1
ATOM 777 N N . GLU A 1 97 ? 22.957 0.999 -6.944 1.00 70.69 97 GLU A N 1
ATOM 778 C CA . GLU A 1 97 ? 22.280 1.881 -5.987 1.00 70.69 97 GLU A CA 1
ATOM 779 C C . GLU A 1 97 ? 20.766 1.871 -6.169 1.00 70.69 97 GLU A C 1
ATOM 781 O O . GLU A 1 97 ? 20.034 1.802 -5.186 1.00 70.69 97 GLU A O 1
ATOM 786 N N . ARG A 1 98 ? 20.279 1.890 -7.414 1.00 72.38 98 ARG A N 1
ATOM 787 C CA . ARG A 1 98 ? 18.838 1.799 -7.676 1.00 72.38 98 ARG A CA 1
ATOM 788 C C . ARG A 1 98 ? 18.263 0.469 -7.201 1.00 72.38 98 ARG A C 1
ATOM 790 O O . ARG A 1 98 ? 17.226 0.482 -6.548 1.00 72.38 98 ARG A O 1
ATOM 797 N N . ASP A 1 99 ? 18.936 -0.641 -7.492 1.00 77.25 99 ASP A N 1
ATOM 798 C CA . ASP A 1 99 ? 18.513 -1.981 -7.073 1.00 77.25 99 ASP A CA 1
ATOM 799 C C . ASP A 1 99 ? 18.480 -2.089 -5.537 1.00 77.25 99 ASP A C 1
ATOM 801 O O . ASP A 1 99 ? 17.518 -2.606 -4.975 1.00 77.25 99 ASP A O 1
ATOM 805 N N . SER A 1 100 ? 19.466 -1.501 -4.852 1.00 79.50 100 SER A N 1
ATOM 806 C CA . SER A 1 100 ? 19.498 -1.409 -3.386 1.00 79.50 100 SER A CA 1
ATOM 807 C C . SER A 1 100 ? 18.323 -0.599 -2.821 1.00 79.50 100 SER A C 1
ATOM 809 O O . SER A 1 100 ? 17.633 -1.050 -1.908 1.00 79.50 100 SER A O 1
ATOM 811 N N . ILE A 1 101 ? 18.023 0.569 -3.403 1.00 80.31 101 ILE A N 1
ATOM 812 C CA . ILE A 1 101 ? 16.870 1.382 -2.982 1.00 80.31 101 ILE A CA 1
ATOM 813 C C . ILE A 1 101 ? 15.552 0.637 -3.251 1.00 80.31 101 ILE A C 1
ATOM 815 O O . ILE A 1 101 ? 14.627 0.720 -2.444 1.00 80.31 101 ILE A O 1
ATOM 819 N N . TRP A 1 102 ? 15.453 -0.108 -4.354 1.00 79.94 102 TRP A N 1
ATOM 820 C CA . TRP A 1 102 ? 14.292 -0.948 -4.655 1.00 79.94 102 TRP A CA 1
ATOM 821 C C . TRP A 1 102 ? 14.110 -2.081 -3.650 1.00 79.94 102 TRP A C 1
ATOM 823 O O . TRP A 1 102 ? 12.983 -2.322 -3.217 1.00 79.94 102 TRP A O 1
ATOM 833 N N . GLN A 1 103 ? 15.194 -2.751 -3.262 1.00 86.06 103 GLN A N 1
ATOM 834 C CA . GLN A 1 103 ? 15.155 -3.779 -2.229 1.00 86.06 103 GLN A CA 1
ATOM 835 C C . GLN A 1 103 ? 14.674 -3.189 -0.900 1.00 86.06 103 GLN A C 1
ATOM 837 O O . GLN A 1 103 ? 13.714 -3.697 -0.323 1.00 86.06 103 GLN A O 1
ATOM 842 N N . LEU A 1 104 ? 15.256 -2.063 -0.476 1.00 85.88 104 LEU A N 1
ATOM 843 C CA . LEU A 1 104 ? 14.835 -1.358 0.734 1.00 85.88 104 LEU A CA 1
ATOM 844 C C . LEU A 1 104 ? 13.351 -0.965 0.676 1.00 85.88 104 LEU A C 1
ATOM 846 O O . LEU A 1 104 ? 12.616 -1.166 1.639 1.00 85.88 104 LEU A O 1
ATOM 850 N N . GLN A 1 105 ? 12.881 -0.442 -0.461 1.00 87.62 105 GLN A N 1
ATOM 851 C CA . GLN A 1 105 ? 11.465 -0.122 -0.636 1.00 87.62 105 GLN A CA 1
ATOM 852 C C . GLN A 1 105 ? 10.590 -1.375 -0.524 1.00 87.62 105 GLN A C 1
ATOM 854 O O . GLN A 1 105 ? 9.539 -1.320 0.104 1.00 87.62 105 GLN A O 1
ATOM 859 N N . SER A 1 106 ? 11.016 -2.507 -1.088 1.00 89.62 106 SER A N 1
ATOM 860 C CA . SER A 1 106 ? 10.277 -3.766 -0.976 1.00 89.62 106 SER A CA 1
ATOM 861 C C . SER A 1 106 ? 10.201 -4.264 0.469 1.00 89.62 106 SER A C 1
ATOM 863 O O . SER A 1 106 ? 9.177 -4.819 0.864 1.00 89.62 106 SER A O 1
ATOM 865 N N . GLU 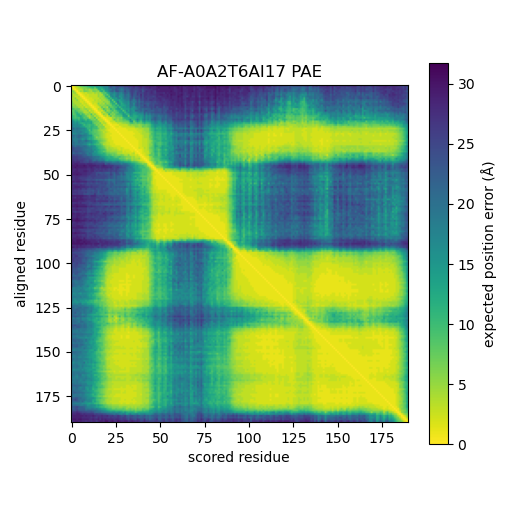A 1 107 ? 11.257 -4.095 1.261 1.00 91.44 107 GLU A N 1
ATOM 866 C CA . GLU A 1 107 ? 11.271 -4.451 2.685 1.00 91.44 107 GLU A CA 1
ATOM 867 C C . GLU A 1 107 ? 10.315 -3.555 3.487 1.00 91.44 107 GLU A C 1
ATOM 869 O O . GLU A 1 107 ? 9.506 -4.060 4.267 1.00 91.44 107 GLU A O 1
ATOM 874 N N . ILE A 1 108 ? 10.326 -2.246 3.219 1.00 92.69 108 ILE A N 1
ATOM 875 C CA . ILE A 1 108 ? 9.393 -1.276 3.812 1.00 92.69 108 ILE A CA 1
ATOM 876 C C . ILE A 1 108 ? 7.943 -1.605 3.437 1.00 92.69 108 ILE A C 1
ATOM 878 O O . ILE A 1 108 ? 7.077 -1.612 4.310 1.00 92.69 108 ILE A O 1
ATOM 882 N N . ASP A 1 109 ? 7.671 -1.911 2.166 1.00 94.94 109 ASP A N 1
ATOM 883 C CA . ASP A 1 109 ? 6.328 -2.247 1.682 1.00 94.94 109 ASP A CA 1
ATOM 884 C C . ASP A 1 109 ? 5.801 -3.517 2.366 1.00 94.94 109 ASP A C 1
ATOM 886 O O . ASP A 1 109 ? 4.642 -3.557 2.785 1.00 94.94 109 ASP A O 1
ATOM 890 N N . ASN A 1 110 ? 6.653 -4.536 2.543 1.00 97.06 110 ASN A N 1
ATOM 891 C CA . ASN A 1 110 ? 6.315 -5.746 3.297 1.00 97.06 110 ASN A CA 1
ATOM 892 C C . ASN A 1 110 ? 6.009 -5.431 4.766 1.00 97.06 110 ASN A C 1
ATOM 894 O O . ASN A 1 110 ? 4.925 -5.772 5.244 1.00 97.06 110 ASN A O 1
ATOM 898 N N . TYR A 1 111 ? 6.937 -4.764 5.461 1.00 97.06 111 TYR A N 1
ATOM 899 C CA . TYR A 1 111 ? 6.799 -4.427 6.878 1.00 97.06 111 TYR A CA 1
ATOM 900 C C . TYR A 1 111 ? 5.536 -3.601 7.132 1.00 97.06 111 TYR A C 1
ATOM 902 O O . TYR A 1 111 ? 4.705 -3.966 7.962 1.00 97.06 111 TYR A O 1
ATOM 910 N N . ASN A 1 112 ? 5.348 -2.521 6.371 1.00 96.69 112 ASN A N 1
ATOM 911 C CA . ASN A 1 112 ? 4.206 -1.633 6.540 1.00 96.69 112 ASN A CA 1
ATOM 912 C C . ASN A 1 112 ? 2.883 -2.355 6.273 1.00 96.69 112 ASN A C 1
ATOM 914 O O . ASN A 1 112 ? 1.914 -2.150 7.006 1.00 96.69 112 ASN A O 1
ATOM 918 N N . THR A 1 113 ? 2.838 -3.208 5.244 1.00 97.69 113 THR A N 1
ATOM 919 C CA . THR A 1 113 ? 1.638 -3.983 4.909 1.00 97.69 113 THR A CA 1
ATOM 920 C C . THR A 1 113 ? 1.278 -4.943 6.034 1.00 97.69 113 THR A C 1
ATOM 922 O O . THR A 1 113 ? 0.146 -4.913 6.517 1.00 97.69 113 THR A O 1
ATOM 925 N N . GLN A 1 114 ? 2.236 -5.758 6.483 1.00 98.25 114 GLN A N 1
ATOM 926 C CA . GLN A 1 114 ? 2.020 -6.694 7.583 1.00 98.25 114 GLN A CA 1
ATOM 927 C C . GLN A 1 114 ? 1.574 -5.954 8.846 1.00 98.25 114 GLN A C 1
ATOM 929 O O . GLN A 1 114 ? 0.584 -6.326 9.478 1.00 98.25 114 GLN A O 1
ATOM 934 N N . ARG A 1 115 ? 2.259 -4.860 9.181 1.00 97.50 115 ARG A N 1
ATOM 935 C CA . ARG A 1 115 ? 1.971 -4.101 10.390 1.00 97.50 115 ARG A CA 1
ATOM 936 C C . ARG A 1 115 ? 0.589 -3.450 10.359 1.00 97.50 115 ARG A C 1
ATOM 938 O O . ARG A 1 115 ? -0.140 -3.511 11.347 1.00 97.50 115 ARG A O 1
ATOM 945 N N . LEU A 1 116 ? 0.180 -2.882 9.223 1.00 96.50 116 LEU A N 1
ATOM 946 C CA . LEU A 1 116 ? -1.165 -2.323 9.079 1.00 96.50 116 LEU A CA 1
ATOM 947 C C . LEU A 1 116 ? -2.243 -3.413 9.186 1.00 96.50 116 LEU A C 1
ATOM 949 O O . LEU A 1 116 ? -3.274 -3.188 9.814 1.00 96.50 116 LEU A O 1
ATOM 953 N N . ILE A 1 117 ? -1.999 -4.607 8.641 1.00 97.56 117 ILE A N 1
ATOM 954 C CA . ILE A 1 117 ? -2.904 -5.754 8.799 1.00 97.56 117 ILE A CA 1
ATOM 955 C C . ILE A 1 117 ? -3.078 -6.121 10.277 1.00 97.56 117 ILE A C 1
ATOM 957 O O . ILE A 1 117 ? -4.207 -6.330 10.721 1.00 97.56 117 ILE A O 1
ATOM 961 N N . GLU A 1 118 ? -1.991 -6.189 11.047 1.00 96.88 118 GLU A N 1
ATOM 962 C CA . GLU A 1 118 ? -2.041 -6.468 12.489 1.00 96.88 118 GLU A CA 1
ATOM 963 C C . GLU A 1 118 ? -2.843 -5.404 13.244 1.00 96.88 118 GLU A C 1
ATOM 965 O O . GLU A 1 118 ? -3.721 -5.732 14.045 1.00 96.88 118 GLU A O 1
ATOM 970 N N . ILE A 1 119 ? -2.587 -4.125 12.954 1.00 94.00 119 ILE A N 1
ATOM 971 C CA . ILE A 1 119 ? -3.310 -3.001 13.557 1.00 94.00 119 ILE A CA 1
ATOM 972 C C . ILE A 1 119 ? -4.810 -3.118 13.264 1.00 94.00 119 ILE A C 1
ATOM 974 O O . ILE A 1 119 ? -5.617 -3.053 14.193 1.00 94.00 119 ILE A O 1
ATOM 978 N N . VAL A 1 120 ? -5.188 -3.349 12.002 1.00 93.62 120 VAL A N 1
ATOM 979 C CA . VAL A 1 120 ? -6.597 -3.430 11.593 1.00 93.62 120 VAL A CA 1
ATOM 980 C C . VAL A 1 120 ? -7.292 -4.660 12.177 1.00 93.62 120 VAL A C 1
ATOM 982 O O . VAL A 1 120 ? -8.442 -4.567 12.602 1.00 93.62 120 VAL A O 1
ATOM 985 N N . LYS A 1 121 ? -6.606 -5.803 12.278 1.00 92.31 121 LYS A N 1
ATOM 986 C CA . LYS A 1 121 ? -7.154 -6.993 12.951 1.00 92.31 121 LYS A CA 1
ATOM 987 C C . LYS A 1 121 ? -7.442 -6.741 14.430 1.00 92.31 121 LYS A C 1
ATOM 989 O O . LYS A 1 121 ? -8.470 -7.191 14.927 1.00 92.31 121 LYS A O 1
ATOM 994 N N . ASN A 1 122 ? -6.562 -6.009 15.110 1.00 90.69 122 ASN A N 1
ATOM 995 C CA . ASN A 1 122 ? -6.662 -5.779 16.549 1.00 90.69 122 ASN A CA 1
ATOM 996 C C . ASN A 1 122 ? -7.611 -4.632 16.922 1.00 90.69 122 ASN A C 1
ATOM 998 O O . ASN A 1 122 ? -8.218 -4.664 17.990 1.00 90.69 122 ASN A O 1
ATOM 1002 N N . LYS A 1 123 ? -7.703 -3.592 16.087 1.00 87.31 123 LYS A N 1
ATOM 1003 C CA . LYS A 1 123 ? -8.379 -2.327 16.430 1.00 87.31 123 LYS A CA 1
ATOM 1004 C C . LYS A 1 123 ? -9.462 -1.900 15.434 1.00 87.31 123 LYS A C 1
ATOM 1006 O O . LYS A 1 123 ? -10.146 -0.914 15.692 1.00 87.31 123 LYS A O 1
ATOM 1011 N N . GLY A 1 124 ? -9.645 -2.627 14.332 1.00 86.75 124 GLY A N 1
ATOM 1012 C CA . GLY A 1 124 ? -10.474 -2.195 13.203 1.00 86.75 124 GLY A CA 1
ATOM 1013 C C . GLY A 1 124 ? -9.774 -1.149 12.334 1.00 86.75 124 GLY A C 1
ATOM 1014 O O . GLY A 1 124 ? -8.628 -0.771 12.593 1.00 86.75 124 GLY A O 1
ATOM 1015 N N . TRP A 1 125 ? -10.442 -0.691 11.271 1.00 89.31 125 TRP A N 1
ATOM 1016 C CA . TRP A 1 125 ? -9.876 0.347 10.416 1.00 89.31 125 TRP A CA 1
ATOM 1017 C C . TRP A 1 125 ? -9.691 1.663 11.164 1.00 89.31 125 TRP A C 1
ATOM 1019 O O . TRP A 1 125 ? -10.606 2.179 11.808 1.00 89.31 125 TRP A O 1
ATOM 1029 N N . ILE A 1 126 ? -8.490 2.216 11.042 1.00 84.44 126 ILE A N 1
ATOM 1030 C CA . ILE A 1 126 ? -8.108 3.452 11.703 1.00 84.44 126 ILE A CA 1
ATOM 1031 C C . ILE A 1 126 ? -8.512 4.646 10.841 1.00 84.44 126 ILE A C 1
ATOM 1033 O O . ILE A 1 126 ? -8.028 4.806 9.722 1.00 84.44 126 ILE A O 1
ATOM 1037 N N . THR A 1 127 ? -9.351 5.516 11.395 1.00 73.88 127 THR A N 1
ATOM 1038 C CA . THR A 1 127 ? -9.703 6.819 10.824 1.00 73.88 127 THR A CA 1
ATOM 1039 C C . THR A 1 127 ? -9.178 7.939 11.721 1.00 73.88 127 THR A C 1
ATOM 1041 O O . THR A 1 127 ? -8.860 7.728 12.895 1.00 73.88 127 THR A O 1
ATOM 1044 N N . LYS A 1 128 ? -9.137 9.174 11.203 1.00 70.50 128 LYS A N 1
ATOM 1045 C CA . LYS A 1 128 ? -8.839 10.360 12.026 1.00 70.50 128 LYS A CA 1
ATOM 1046 C C . LYS A 1 128 ? -9.740 10.424 13.270 1.00 70.50 128 LYS A C 1
ATOM 1048 O O . LYS A 1 128 ? -9.281 10.758 14.357 1.00 70.50 128 LYS A O 1
ATOM 1053 N N . GLN A 1 129 ? -11.014 10.070 13.103 1.00 69.69 129 GLN A N 1
ATOM 1054 C CA . GLN A 1 129 ? -12.024 10.105 14.160 1.00 69.69 129 GLN A CA 1
ATOM 1055 C C . GLN A 1 129 ? -11.837 8.982 15.189 1.00 69.69 129 GLN A C 1
ATOM 1057 O O . GLN A 1 129 ? -12.073 9.214 16.369 1.00 69.69 129 GLN A O 1
ATOM 1062 N N . SER A 1 130 ? -11.379 7.791 14.784 1.00 73.88 130 SER A N 1
ATOM 1063 C CA . SER A 1 130 ? -11.279 6.640 15.694 1.00 73.88 130 SER A CA 1
ATOM 1064 C C . SER A 1 130 ? -10.108 6.715 16.679 1.00 73.88 130 SER A C 1
ATOM 1066 O O . SER A 1 130 ? -10.169 6.088 17.733 1.00 73.88 130 SER A O 1
ATOM 1068 N N . LEU A 1 131 ? -9.037 7.445 16.349 1.00 72.38 131 LEU A N 1
ATOM 1069 C CA . LEU A 1 131 ? -7.856 7.596 17.216 1.00 72.38 131 LEU A CA 1
ATOM 1070 C C . LEU A 1 131 ? -7.631 9.022 17.733 1.00 72.38 131 LEU A C 1
ATOM 1072 O O . LEU A 1 131 ? -6.713 9.234 18.519 1.00 72.38 131 LEU A O 1
ATOM 1076 N N . GLY A 1 132 ? -8.419 10.004 17.284 1.00 73.00 132 GLY A N 1
ATOM 1077 C CA . GLY A 1 132 ? -8.208 11.406 17.658 1.00 73.00 132 GLY A CA 1
ATOM 1078 C C . GLY A 1 132 ? -6.867 11.970 17.172 1.00 73.00 132 GLY A C 1
ATOM 1079 O O . GLY A 1 132 ? -6.328 12.899 17.777 1.00 73.00 132 GLY A O 1
ATOM 1080 N N . CYS A 1 133 ? -6.304 11.410 16.095 1.00 78.94 133 CYS A N 1
ATOM 1081 C CA . CYS A 1 133 ? -5.038 11.886 15.552 1.00 78.94 133 CYS A CA 1
ATOM 1082 C C . CYS A 1 133 ? -5.195 13.326 15.038 1.00 78.94 133 CYS A C 1
ATOM 1084 O O . CYS A 1 133 ? -6.147 13.654 14.325 1.00 78.94 133 CYS A O 1
ATOM 1086 N N . GLN A 1 134 ? -4.241 14.190 15.391 1.00 75.31 134 GLN A N 1
ATOM 1087 C CA . GLN A 1 134 ? -4.218 15.577 14.914 1.00 75.31 134 GLN A CA 1
ATOM 1088 C C . GLN A 1 134 ? -3.962 15.634 13.398 1.00 75.31 134 GLN A C 1
ATOM 1090 O O . GLN A 1 134 ? -4.581 16.424 12.684 1.00 75.31 134 GLN A O 1
ATOM 1095 N N . GLU A 1 135 ? -3.099 14.743 12.903 1.00 72.50 135 GLU A N 1
ATOM 1096 C CA . GLU A 1 135 ? -2.770 14.600 11.485 1.00 72.50 135 GLU A CA 1
ATOM 1097 C C . GLU A 1 135 ? -3.761 13.675 10.760 1.00 72.50 135 GLU A C 1
ATOM 1099 O O . GLU A 1 135 ? -4.277 12.705 11.320 1.00 72.50 135 GLU A O 1
ATOM 1104 N N . GLU A 1 136 ? -4.015 13.964 9.482 1.00 74.44 136 GLU A N 1
ATOM 1105 C CA . GLU A 1 136 ? -4.734 13.050 8.595 1.00 74.44 136 GLU A CA 1
ATOM 1106 C C . GLU A 1 136 ? -3.839 11.842 8.265 1.00 74.44 136 GLU A C 1
ATOM 1108 O O . GLU A 1 136 ? -2.773 11.992 7.667 1.00 74.44 136 GLU A O 1
ATOM 1113 N N . ILE A 1 137 ? -4.280 10.636 8.633 1.00 83.25 137 ILE A N 1
ATOM 1114 C CA . ILE A 1 137 ? -3.541 9.394 8.382 1.00 83.25 137 ILE A CA 1
ATOM 1115 C C . ILE A 1 137 ? -4.153 8.673 7.182 1.00 83.25 137 ILE A C 1
ATOM 1117 O O . ILE A 1 137 ? -5.231 8.091 7.268 1.00 83.25 137 ILE A O 1
ATOM 1121 N N . LYS A 1 138 ? -3.433 8.677 6.059 1.00 88.31 138 LYS A N 1
ATOM 1122 C CA . LYS A 1 138 ? -3.836 8.029 4.800 1.00 88.31 138 LYS A CA 1
ATOM 1123 C C . LYS A 1 138 ? -3.352 6.579 4.739 1.00 88.31 138 LYS A C 1
ATOM 1125 O O . LYS A 1 138 ? -2.523 6.231 3.901 1.00 88.31 138 LYS A O 1
ATOM 1130 N N . THR A 1 139 ? -3.846 5.729 5.641 1.00 90.25 139 THR A N 1
ATOM 1131 C CA . THR A 1 139 ? -3.440 4.309 5.753 1.00 90.25 139 THR A CA 1
ATOM 1132 C C . THR A 1 139 ? -3.645 3.518 4.460 1.00 90.25 139 THR A C 1
ATOM 1134 O O . THR A 1 139 ? -2.860 2.622 4.157 1.00 90.25 139 THR A O 1
ATOM 1137 N N . TRP A 1 140 ? -4.630 3.895 3.639 1.00 92.50 140 TRP A N 1
ATOM 1138 C CA . TRP A 1 140 ? -4.875 3.298 2.324 1.00 92.50 140 TRP A CA 1
ATOM 1139 C C . TRP A 1 140 ? -3.660 3.349 1.385 1.00 92.50 140 TRP A C 1
ATOM 1141 O O . TRP A 1 140 ? -3.531 2.482 0.521 1.00 92.50 140 TRP A O 1
ATOM 1151 N N . ILE A 1 141 ? -2.746 4.316 1.555 1.00 92.44 141 ILE A N 1
ATOM 1152 C CA . ILE A 1 141 ? -1.509 4.416 0.763 1.00 92.44 141 ILE A CA 1
ATOM 1153 C C . ILE A 1 141 ? -0.637 3.173 0.962 1.00 92.44 141 ILE A C 1
ATOM 1155 O O . ILE A 1 141 ? -0.078 2.661 -0.004 1.00 92.44 141 ILE A O 1
ATOM 1159 N N . ILE A 1 142 ? -0.569 2.646 2.186 1.00 95.31 142 ILE A N 1
ATOM 1160 C CA . ILE A 1 142 ? 0.204 1.439 2.493 1.00 95.31 142 ILE A CA 1
ATOM 1161 C C . ILE A 1 142 ? -0.372 0.250 1.714 1.00 95.31 142 ILE A C 1
ATOM 1163 O O . ILE A 1 142 ? 0.350 -0.438 0.999 1.00 95.31 142 ILE A O 1
ATOM 1167 N N . PHE A 1 143 ? -1.693 0.054 1.759 1.00 96.75 143 PHE A N 1
ATOM 1168 C CA . PHE A 1 143 ? -2.345 -1.022 1.005 1.00 96.75 143 PHE A CA 1
ATOM 1169 C C . PHE A 1 143 ? -2.306 -0.816 -0.512 1.00 96.75 143 PHE A C 1
ATOM 1171 O O . PHE A 1 143 ? -2.245 -1.796 -1.246 1.00 96.75 143 PHE A O 1
ATOM 1178 N N . ARG A 1 144 ? -2.253 0.425 -1.009 1.00 94.88 144 ARG A N 1
ATOM 1179 C CA . ARG A 1 144 ? -2.043 0.748 -2.436 1.00 94.88 144 ARG A CA 1
ATOM 1180 C C . ARG A 1 144 ? -0.661 0.315 -2.956 1.00 94.88 144 ARG A C 1
ATOM 1182 O O . ARG A 1 144 ? -0.464 0.212 -4.177 1.00 94.88 144 ARG A O 1
ATOM 1189 N N . HIS A 1 145 ? 0.283 0.076 -2.052 1.00 94.44 145 HIS A N 1
ATOM 1190 C CA . HIS A 1 145 ? 1.654 -0.336 -2.343 1.00 94.44 145 HIS A CA 1
ATOM 1191 C C . HIS A 1 145 ? 1.988 -1.753 -1.876 1.00 94.44 145 HIS A C 1
ATOM 1193 O O . HIS A 1 145 ? 3.130 -2.185 -2.016 1.00 94.44 145 HIS A O 1
ATOM 1199 N N . ALA A 1 146 ? 1.005 -2.484 -1.359 1.00 96.69 146 ALA A N 1
ATOM 1200 C CA . ALA A 1 146 ? 1.232 -3.792 -0.787 1.00 96.69 146 ALA A CA 1
ATOM 1201 C C . ALA A 1 146 ? 1.816 -4.804 -1.796 1.00 96.69 146 ALA A C 1
ATOM 1203 O O . ALA A 1 146 ? 1.430 -4.841 -2.968 1.00 96.69 146 ALA A O 1
ATOM 1204 N N . PRO A 1 147 ? 2.706 -5.703 -1.350 1.00 95.88 147 PRO A N 1
ATOM 1205 C CA . PRO A 1 147 ? 3.119 -6.848 -2.148 1.00 95.88 147 PRO A CA 1
ATOM 1206 C C . PRO A 1 147 ? 1.947 -7.798 -2.434 1.00 95.88 147 PRO A C 1
ATOM 1208 O O . PRO A 1 147 ? 1.056 -7.994 -1.604 1.00 95.88 147 PRO A O 1
ATOM 1211 N N . LYS A 1 148 ? 1.983 -8.459 -3.601 1.00 94.62 148 LYS A N 1
ATOM 1212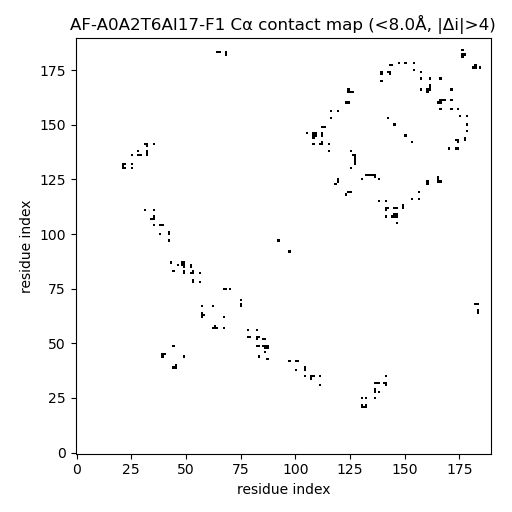 C CA . LYS A 1 148 ? 0.937 -9.403 -4.046 1.00 94.62 148 LYS A CA 1
ATOM 1213 C C . LYS A 1 148 ? 0.649 -10.525 -3.046 1.00 94.62 148 LYS A C 1
ATOM 1215 O O . LYS A 1 148 ? -0.477 -11.009 -2.991 1.00 94.62 148 LYS A O 1
ATOM 1220 N N . THR A 1 149 ? 1.646 -10.920 -2.258 1.00 97.44 149 THR A N 1
ATOM 1221 C CA . THR A 1 149 ? 1.534 -11.950 -1.215 1.00 97.44 149 THR A CA 1
ATOM 1222 C C . THR A 1 149 ? 0.452 -11.638 -0.179 1.00 97.44 149 THR A C 1
ATOM 1224 O O . THR A 1 149 ? -0.118 -12.564 0.386 1.00 97.44 149 THR A O 1
ATOM 1227 N N . TYR A 1 150 ? 0.105 -10.363 0.026 1.00 98.38 150 TYR A N 1
ATOM 1228 C CA . TYR A 1 150 ? -0.919 -9.943 0.987 1.00 98.38 150 TYR A CA 1
ATOM 1229 C C . TYR A 1 150 ? -2.301 -9.706 0.367 1.00 98.38 150 TYR A C 1
ATOM 1231 O O . TYR A 1 150 ? -3.246 -9.407 1.093 1.00 98.38 150 TYR A O 1
ATOM 1239 N N . PHE A 1 151 ? -2.464 -9.826 -0.955 1.00 98.25 151 PHE A N 1
ATOM 1240 C CA . PHE A 1 151 ? -3.680 -9.365 -1.639 1.00 98.25 151 PHE A CA 1
ATOM 1241 C C . PHE A 1 151 ? -4.964 -10.035 -1.148 1.00 98.25 151 PHE A C 1
ATOM 1243 O O . PHE A 1 151 ? -5.970 -9.349 -0.985 1.00 98.25 151 PHE A O 1
ATOM 1250 N N . ALA A 1 152 ? -4.932 -11.343 -0.880 1.00 97.88 152 ALA A N 1
ATOM 1251 C CA . ALA A 1 152 ? -6.091 -12.065 -0.353 1.00 97.88 152 ALA A CA 1
ATOM 1252 C C . ALA A 1 152 ? -6.506 -11.531 1.029 1.00 97.88 152 ALA A C 1
ATOM 1254 O O . ALA A 1 152 ? -7.672 -11.235 1.267 1.00 97.88 152 ALA A O 1
ATOM 1255 N N . GLN A 1 153 ? -5.534 -11.305 1.912 1.00 98.31 153 GLN A N 1
ATOM 1256 C CA . GLN A 1 153 ? -5.789 -10.792 3.254 1.00 98.31 153 GLN A CA 1
ATOM 1257 C C . GLN A 1 153 ? -6.258 -9.332 3.242 1.00 98.31 153 GLN A C 1
ATOM 1259 O O . GLN A 1 153 ? -7.154 -8.957 3.995 1.00 98.31 153 GLN A O 1
ATOM 1264 N N . ILE A 1 154 ? -5.686 -8.503 2.366 1.00 98.38 154 ILE A N 1
ATOM 1265 C CA . ILE A 1 154 ? -6.124 -7.114 2.197 1.00 98.38 154 ILE A CA 1
ATOM 1266 C C . ILE A 1 154 ? -7.545 -7.074 1.640 1.00 98.38 154 ILE A C 1
ATOM 1268 O O . ILE A 1 154 ? -8.337 -6.262 2.108 1.00 98.38 154 ILE A O 1
ATOM 1272 N N . ARG A 1 155 ? -7.886 -7.959 0.691 1.00 98.25 155 ARG A N 1
ATOM 1273 C CA . ARG A 1 155 ? -9.242 -8.075 0.139 1.00 98.25 155 ARG A CA 1
ATOM 1274 C C . ARG A 1 155 ? -10.274 -8.282 1.242 1.00 98.25 155 ARG A C 1
ATOM 1276 O O . ARG A 1 155 ? -11.227 -7.517 1.333 1.00 98.25 155 ARG A O 1
ATOM 1283 N N . GLU A 1 156 ? -10.049 -9.273 2.100 1.00 97.94 156 GLU A N 1
ATOM 1284 C CA . GLU A 1 156 ? -10.942 -9.569 3.224 1.00 97.94 156 GLU A CA 1
ATOM 1285 C C . GLU A 1 156 ? -11.120 -8.361 4.151 1.00 97.94 156 GLU A C 1
ATOM 1287 O O . GLU A 1 156 ? -12.238 -8.054 4.571 1.00 97.94 156 GLU A O 1
ATOM 1292 N N . ILE A 1 157 ? -10.024 -7.654 4.444 1.00 97.44 157 ILE A N 1
ATOM 1293 C CA . ILE A 1 157 ? -10.047 -6.461 5.289 1.00 97.44 157 ILE A CA 1
ATOM 1294 C C . ILE A 1 157 ? -10.873 -5.355 4.634 1.00 97.44 157 ILE A C 1
ATOM 1296 O O . ILE A 1 157 ? -11.840 -4.893 5.233 1.00 97.44 157 ILE A O 1
ATOM 1300 N N . ILE A 1 158 ? -10.532 -4.922 3.420 1.00 96.94 158 ILE A N 1
ATOM 1301 C CA . ILE A 1 158 ? -11.193 -3.755 2.822 1.00 96.94 158 ILE A CA 1
ATOM 1302 C C . ILE A 1 158 ? -12.675 -4.017 2.548 1.00 96.94 158 ILE A C 1
ATOM 1304 O O . ILE A 1 158 ? -13.485 -3.124 2.763 1.00 96.94 158 ILE A O 1
ATOM 1308 N N . ASP A 1 159 ? -13.059 -5.239 2.170 1.00 97.50 159 ASP A N 1
ATOM 1309 C CA . ASP A 1 159 ? -14.464 -5.582 1.941 1.00 97.50 159 ASP A CA 1
ATOM 1310 C C . ASP A 1 159 ? -15.268 -5.511 3.252 1.00 97.50 159 ASP A C 1
ATOM 1312 O O . ASP A 1 159 ? -16.387 -4.989 3.279 1.00 97.50 159 ASP A O 1
ATOM 1316 N N . LYS A 1 160 ? -14.697 -6.006 4.360 1.00 96.50 160 LYS A N 1
ATOM 1317 C CA . LYS A 1 160 ? -15.309 -5.933 5.697 1.00 96.50 160 LYS A CA 1
ATOM 1318 C C . LYS A 1 160 ? -15.430 -4.491 6.183 1.00 96.50 160 LYS A C 1
ATOM 1320 O O . LYS A 1 160 ? -16.473 -4.098 6.709 1.00 96.50 160 LYS A O 1
ATOM 1325 N N . GLU A 1 161 ? -14.364 -3.713 6.045 1.00 94.81 161 GLU A N 1
ATOM 1326 C CA . GLU A 1 161 ? -14.313 -2.341 6.547 1.00 94.81 161 GLU A CA 1
ATOM 1327 C C . GLU A 1 161 ? -15.167 -1.393 5.687 1.00 94.81 161 GLU A C 1
ATOM 1329 O O . GLU A 1 161 ? -15.795 -0.485 6.235 1.00 94.81 161 GLU A O 1
ATOM 1334 N N . TYR A 1 162 ? -15.298 -1.656 4.380 1.00 95.44 162 TYR A N 1
ATOM 1335 C CA . TYR A 1 162 ? -16.191 -0.915 3.481 1.00 95.44 162 TYR A CA 1
ATOM 1336 C C . TYR A 1 162 ? -17.660 -1.175 3.791 1.00 95.44 162 TYR A C 1
ATOM 1338 O O . TYR A 1 162 ? -18.416 -0.232 3.998 1.00 95.44 162 TYR A O 1
ATOM 1346 N N . LYS A 1 163 ? -18.057 -2.448 3.940 1.00 95.88 163 LYS A N 1
ATOM 1347 C CA . LYS A 1 163 ? -19.415 -2.812 4.392 1.00 95.88 163 LYS A CA 1
ATOM 1348 C C . LYS A 1 163 ? -19.758 -2.198 5.751 1.00 95.88 163 LYS A C 1
ATOM 1350 O O . LYS A 1 163 ? -20.920 -1.933 6.036 1.00 95.88 163 LYS A O 1
ATOM 1355 N N . GLY A 1 164 ? -18.745 -1.988 6.590 1.00 93.31 164 GLY A N 1
ATOM 1356 C CA . GLY A 1 164 ? -18.867 -1.328 7.883 1.00 93.31 164 GLY A CA 1
ATOM 1357 C C . GLY A 1 164 ? -18.851 0.203 7.843 1.00 93.31 164 GLY A C 1
ATOM 1358 O O . GLY A 1 164 ? -18.844 0.796 8.918 1.00 93.31 164 GLY A O 1
ATOM 1359 N N . ASN A 1 165 ? -18.806 0.833 6.662 1.00 91.19 165 ASN A N 1
ATOM 1360 C CA . ASN A 1 165 ? -18.671 2.283 6.467 1.00 91.19 165 ASN A CA 1
ATOM 1361 C C . ASN A 1 165 ? -17.451 2.903 7.182 1.00 91.19 165 ASN A C 1
ATOM 1363 O O . ASN A 1 165 ? -17.492 4.061 7.595 1.00 91.19 165 ASN A O 1
ATOM 1367 N N . ARG A 1 166 ? -16.364 2.138 7.361 1.00 90.06 166 ARG A N 1
ATOM 1368 C CA . ARG A 1 166 ? -15.128 2.607 8.021 1.00 90.06 166 ARG A CA 1
ATOM 1369 C C . ARG A 1 166 ? -14.034 3.025 7.042 1.00 90.06 166 ARG A C 1
ATOM 1371 O O . ARG A 1 166 ? -13.086 3.686 7.454 1.00 90.06 166 ARG A O 1
ATOM 1378 N N . ILE A 1 167 ? -14.190 2.676 5.765 1.00 91.44 167 ILE A N 1
ATOM 1379 C CA . ILE A 1 167 ? -13.387 3.207 4.660 1.00 91.44 167 ILE A CA 1
ATOM 1380 C C . ILE A 1 167 ? -14.290 3.903 3.657 1.00 91.44 167 ILE A C 1
ATOM 1382 O O . ILE A 1 167 ? -15.407 3.453 3.394 1.00 91.44 167 ILE A O 1
ATOM 1386 N N . SER A 1 168 ? -13.810 5.010 3.104 1.00 91.38 168 SER A N 1
ATOM 1387 C CA . SER A 1 168 ? -14.526 5.734 2.058 1.00 91.38 168 SER A CA 1
ATOM 1388 C C . SER A 1 168 ? -14.537 4.949 0.744 1.00 91.38 168 SER A C 1
ATOM 1390 O O . SER A 1 168 ? -13.691 4.084 0.500 1.00 91.38 168 SER A O 1
ATOM 1392 N N . GLN A 1 169 ? -15.475 5.289 -0.145 1.00 93.88 169 GLN A 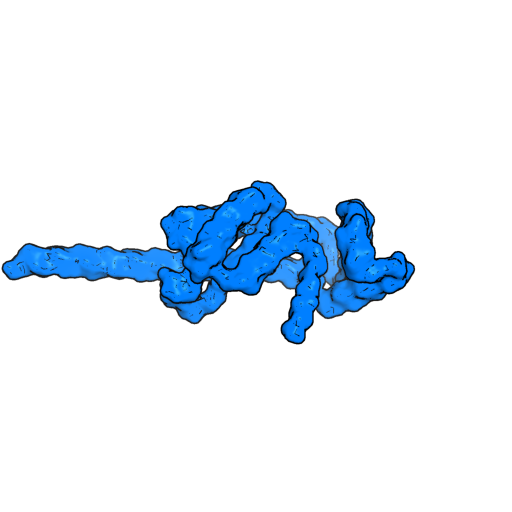N 1
ATOM 1393 C CA . GLN A 1 169 ? -15.524 4.716 -1.492 1.00 93.88 169 GLN A CA 1
ATOM 1394 C C . GLN A 1 169 ? -14.211 4.938 -2.252 1.00 93.88 169 GLN A C 1
ATOM 1396 O O . GLN A 1 169 ? -13.692 4.003 -2.854 1.00 93.88 169 GLN A O 1
ATOM 1401 N N . TYR A 1 170 ? -13.641 6.143 -2.171 1.00 92.19 170 TYR A N 1
ATOM 1402 C CA . TYR A 1 170 ? -12.372 6.462 -2.821 1.00 92.19 170 TYR A CA 1
ATOM 1403 C C . TYR A 1 170 ? -11.230 5.556 -2.336 1.00 92.19 170 TYR A C 1
ATOM 1405 O O . TYR A 1 170 ? -10.503 4.979 -3.144 1.00 92.19 170 TYR A O 1
ATOM 1413 N N . GLU A 1 171 ? -11.079 5.388 -1.019 1.00 93.25 171 GLU A N 1
ATOM 1414 C CA . GLU A 1 171 ? -10.038 4.525 -0.447 1.00 93.25 171 GLU A CA 1
ATOM 1415 C C . GLU A 1 171 ? -10.212 3.070 -0.882 1.00 93.25 171 GLU A C 1
ATOM 1417 O O . GLU A 1 171 ? -9.244 2.431 -1.300 1.00 93.25 171 GLU A O 1
ATOM 1422 N N . TYR A 1 172 ? -11.449 2.568 -0.839 1.00 95.56 172 TYR A N 1
ATOM 1423 C CA . TYR A 1 172 ? -11.774 1.225 -1.301 1.00 95.56 172 TYR A CA 1
ATOM 1424 C C . TYR A 1 172 ? -11.403 1.036 -2.775 1.00 95.56 172 TYR A C 1
ATOM 1426 O O . TYR A 1 172 ? -10.673 0.104 -3.103 1.00 95.56 172 TYR A O 1
ATOM 1434 N N . GLU A 1 173 ? -11.840 1.933 -3.661 1.00 94.88 173 GLU A N 1
ATOM 1435 C CA . GLU A 1 173 ? -11.586 1.846 -5.103 1.00 94.88 173 GLU A CA 1
ATOM 1436 C C . GLU A 1 173 ? -10.091 1.917 -5.432 1.00 94.88 173 GLU A C 1
ATOM 1438 O O . GLU A 1 173 ? -9.599 1.186 -6.295 1.00 94.88 173 GLU A O 1
ATOM 1443 N N . VAL A 1 174 ? -9.335 2.758 -4.725 1.00 94.06 174 VAL A N 1
ATOM 1444 C CA . VAL A 1 174 ? -7.887 2.879 -4.913 1.00 94.06 174 VAL A CA 1
ATOM 1445 C C . VAL A 1 174 ? -7.162 1.609 -4.465 1.00 94.06 174 VAL A C 1
ATOM 1447 O O . VAL A 1 174 ? -6.248 1.158 -5.165 1.00 94.06 174 VAL A O 1
ATOM 1450 N N . ILE A 1 175 ? -7.552 0.993 -3.351 1.00 96.50 175 ILE A N 1
ATOM 1451 C CA . ILE A 1 175 ? -6.939 -0.271 -2.924 1.00 96.50 175 ILE A CA 1
ATOM 1452 C C . ILE A 1 175 ? -7.377 -1.405 -3.862 1.00 96.50 175 ILE A C 1
ATOM 1454 O O . ILE A 1 175 ? -6.526 -2.114 -4.398 1.00 96.50 175 ILE A O 1
ATOM 1458 N N . ASP A 1 176 ? -8.673 -1.531 -4.150 1.00 96.81 176 ASP A N 1
ATOM 1459 C CA . ASP A 1 176 ? -9.247 -2.544 -5.045 1.00 96.81 176 ASP A CA 1
ATOM 1460 C C . ASP A 1 176 ? -8.593 -2.535 -6.430 1.00 96.81 176 ASP A C 1
ATOM 1462 O O . ASP A 1 176 ? -8.189 -3.581 -6.945 1.00 96.81 176 ASP A O 1
ATOM 1466 N N . ASN A 1 177 ? -8.417 -1.344 -7.003 1.00 94.06 177 ASN A N 1
ATOM 1467 C CA . ASN A 1 177 ? -7.710 -1.158 -8.260 1.00 94.06 177 ASN A CA 1
ATOM 1468 C C . ASN A 1 177 ? -6.307 -1.768 -8.205 1.00 94.06 177 ASN A C 1
ATOM 1470 O O . ASN A 1 177 ? -5.904 -2.461 -9.135 1.00 94.06 177 ASN A O 1
ATOM 1474 N N . HIS A 1 178 ? -5.566 -1.568 -7.115 1.00 95.06 178 HIS A N 1
ATOM 1475 C CA . HIS A 1 178 ? -4.244 -2.164 -6.971 1.00 95.06 178 HIS A CA 1
ATOM 1476 C C . HIS A 1 178 ? -4.280 -3.686 -6.856 1.00 95.06 178 HIS A C 1
ATOM 1478 O O . HIS A 1 178 ? -3.511 -4.349 -7.558 1.00 95.06 178 HIS A O 1
ATOM 1484 N N . LEU A 1 179 ? -5.201 -4.224 -6.058 1.00 94.81 179 LEU A N 1
ATOM 1485 C CA . LEU A 1 179 ? -5.391 -5.667 -5.907 1.00 94.81 179 LEU A CA 1
ATOM 1486 C C . LEU A 1 179 ? -5.750 -6.347 -7.241 1.00 94.81 179 LEU A C 1
ATOM 1488 O O . LEU A 1 179 ? -5.369 -7.490 -7.478 1.00 94.81 179 LEU A O 1
ATOM 1492 N N . LYS A 1 180 ? -6.422 -5.625 -8.145 1.00 90.81 180 LYS A N 1
ATOM 1493 C CA . LYS A 1 180 ? -6.763 -6.063 -9.512 1.00 90.81 180 LYS A CA 1
ATOM 1494 C C . LYS A 1 180 ? -5.655 -5.825 -10.546 1.00 90.81 180 LYS A C 1
ATOM 1496 O O . LYS A 1 180 ? -5.876 -6.004 -11.739 1.00 90.81 180 LYS A O 1
ATOM 1501 N N . GLY A 1 181 ? -4.458 -5.414 -10.125 1.00 85.81 181 GLY A N 1
ATOM 1502 C CA . GLY A 1 181 ? -3.330 -5.182 -11.032 1.00 85.81 181 GLY A CA 1
ATOM 1503 C C . GLY A 1 181 ? -3.316 -3.804 -11.698 1.00 85.81 181 GLY A C 1
ATOM 1504 O O . GLY A 1 181 ? -2.638 -3.632 -12.706 1.00 85.81 181 GLY A O 1
ATOM 1505 N N . ARG A 1 182 ? -4.010 -2.821 -11.111 1.00 86.94 182 ARG A N 1
ATOM 1506 C CA . ARG A 1 182 ? -4.090 -1.416 -11.548 1.00 86.94 182 ARG A CA 1
ATOM 1507 C C . ARG A 1 182 ? -4.616 -1.241 -12.983 1.00 86.94 182 ARG A C 1
ATOM 1509 O O . ARG A 1 182 ? -3.941 -0.595 -13.786 1.00 86.94 182 ARG A O 1
ATOM 1516 N N . PRO A 1 183 ? -5.804 -1.779 -13.327 1.00 80.75 183 PRO A N 1
ATOM 1517 C CA . PRO A 1 183 ? -6.441 -1.435 -14.595 1.00 80.75 183 PRO A CA 1
ATOM 1518 C C . PRO A 1 183 ? -6.706 0.083 -14.674 1.00 80.75 183 PRO A C 1
ATOM 1520 O O . PRO A 1 183 ? -6.753 0.747 -13.629 1.00 80.75 183 PRO A O 1
ATOM 1523 N N . PRO A 1 184 ? -6.894 0.654 -15.876 1.00 75.94 184 PRO A N 1
ATOM 1524 C CA . PRO A 1 184 ? -7.330 2.036 -16.024 1.00 75.94 184 PRO A CA 1
ATOM 1525 C C . PRO A 1 184 ? -8.604 2.264 -15.211 1.00 75.94 184 PRO A C 1
ATOM 1527 O O . PRO A 1 184 ? -9.537 1.462 -15.266 1.00 75.94 184 PRO A O 1
ATOM 1530 N N . MET A 1 185 ? -8.637 3.336 -14.421 1.00 69.94 185 MET A N 1
ATOM 1531 C CA . MET A 1 185 ? -9.877 3.736 -13.769 1.00 69.94 185 MET A CA 1
ATOM 1532 C C . MET A 1 185 ? -10.781 4.309 -14.854 1.00 69.94 185 MET A C 1
ATOM 1534 O O . MET A 1 185 ? -10.441 5.312 -15.479 1.00 69.94 185 MET A O 1
ATOM 1538 N N . LEU A 1 186 ? -11.892 3.626 -15.131 1.00 60.91 186 LEU A N 1
ATOM 1539 C CA . LEU A 1 186 ? -12.912 4.152 -16.026 1.00 60.91 186 LEU A CA 1
ATOM 1540 C C . LEU A 1 186 ? -13.429 5.439 -15.388 1.00 60.91 186 LEU A C 1
ATOM 1542 O O . LEU A 1 186 ? -13.987 5.397 -14.292 1.00 60.91 186 LEU A O 1
ATOM 1546 N N . ASN A 1 187 ? -13.219 6.576 -16.052 1.00 53.06 187 ASN A N 1
ATOM 1547 C CA . ASN A 1 187 ? -13.866 7.818 -15.659 1.00 53.06 187 ASN A CA 1
ATOM 1548 C C . ASN A 1 187 ? -15.373 7.565 -15.730 1.00 53.06 187 ASN A C 1
ATOM 1550 O O . ASN A 1 187 ? -15.941 7.515 -16.824 1.00 53.06 187 ASN A O 1
ATOM 1554 N N . LYS A 1 188 ? -16.027 7.389 -14.580 1.00 46.22 188 LYS A N 1
ATOM 1555 C CA . LYS A 1 188 ? -17.463 7.622 -14.510 1.00 46.22 188 LYS A CA 1
ATOM 1556 C C . LYS A 1 188 ? -17.615 9.112 -14.782 1.00 46.22 188 LYS A C 1
ATOM 1558 O O . LYS A 1 188 ? -17.253 9.924 -13.940 1.00 46.22 188 LYS A O 1
ATOM 1563 N N . LYS A 1 189 ? -18.018 9.460 -16.006 1.00 41.06 189 LYS A N 1
ATOM 1564 C CA . LYS A 1 189 ? -18.599 10.776 -16.254 1.00 41.06 189 LYS A CA 1
ATOM 1565 C C . LYS A 1 189 ? -19.777 10.880 -15.287 1.00 41.06 189 LYS A C 1
ATOM 1567 O O . LYS A 1 189 ? -20.676 10.042 -15.364 1.00 41.06 189 LYS A O 1
ATOM 1572 N N . GLU A 1 190 ? -19.666 11.796 -14.333 1.00 40.50 190 GLU A N 1
ATOM 1573 C CA . GLU A 1 190 ? -20.818 12.324 -13.602 1.00 40.50 190 GLU A CA 1
ATOM 1574 C C . GLU A 1 190 ? -21.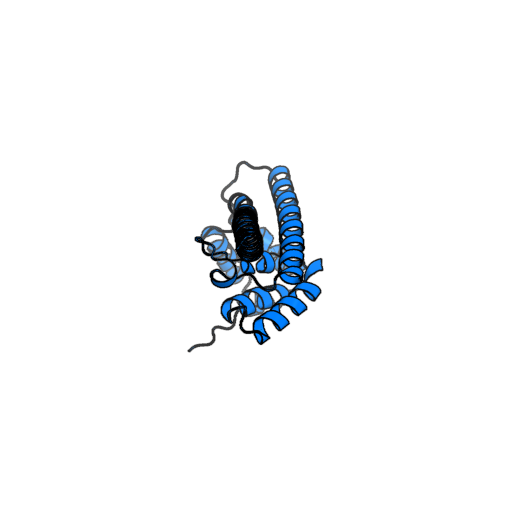810 12.947 -14.591 1.00 40.50 190 GLU A C 1
ATOM 1576 O O . GLU A 1 190 ? -21.345 13.519 -15.611 1.00 40.50 190 GLU A O 1
#

Organism: NCBI:txid703340

Radius of gyration: 21.69 Å; Cα contacts (8 Å, |Δi|>4): 131; chains: 1; bounding box: 45×28×82 Å

Foldseek 3Di:
DVVVVVVVVVVVVVVVVLLVVLQVVLVVLVVLVCQLVVLCVVLVVDDPLLVVLLVVLCVVVVHDLQNLLPDDPVVVCVSSVVSSVRSDPPPVDDPVRSVVSVVVSLVSLAVLLVVLLVCCVVQNQDACVSSVRPDGRLSLVSLLSHDLVCLVVVVVRLVVCVVVVNDDPVSSCSNVCSSVVNRDDPPPPD

Mean predicted aligned error: 11.8 Å

Solvent-accessible surface area (backbone atoms only — not comparable to full-atom values): 10865 Å² total; per-residue (Å²): 115,68,70,62,54,54,54,52,50,54,53,53,53,52,52,54,51,53,52,52,56,33,52,54,49,46,48,51,54,52,49,48,54,50,57,66,52,56,58,47,61,78,69,55,78,81,37,77,50,31,54,52,40,38,51,53,52,27,56,78,66,74,37,52,77,68,56,51,68,70,46,54,74,67,58,44,46,54,54,52,49,52,19,46,64,72,30,46,68,86,61,95,62,50,72,68,54,52,52,50,53,50,51,53,49,53,51,48,30,47,52,45,35,55,51,51,51,54,48,34,72,76,71,42,73,79,40,44,82,77,55,67,41,92,60,86,64,69,64,53,59,47,58,49,56,40,52,77,91,46,40,70,62,51,50,57,48,52,56,53,34,41,78,64,70,57,44,53,70,68,52,48,52,51,30,50,34,41,71,68,71,53,61,84,80,77,78,76,79,128

Sequence (190 aa):
MIRSFVILLIIILSIKSSENNQKDLCKELSEMIKNDQKHRKQLGLQTATFKKVFDSLKEVNNLSQDEFSKLNSEERNRILTKARELASKPSNSSKKERDSIWQLQSEIDNYNTQRLIEIVKNKGWITKQSLGCQEEIKTWIIFRHAPKTYFAQIREIIDKEYKGNRISQYEYEVIDNHLKGRPPMLNKKE

pLDDT: mean 81.53, std 13.79, range [40.5, 98.38]

Nearest PDB structures (foldseek):
  7uc6-assembly1_A  TM=1.994E-01  e=7.085E+00  Homo sapiens

Secondary structure (DSSP, 8-state):
-HHHHHHHHHHHHHHHHHHHHHHHHHHHHHHHHHHHHHHHHHTTTT-HHHHHHHHHHHHHTT--HHHHHHS-HHHHHHHHHHHHHHH----S--HHHHHHHHHHHHHHHHHHHHHHHHHHHHH-S--HHHHT-SS---THHHHHT--GGGHHHHHHHHHHHHHTT-S-HHHHHHHHHHHTT---------